Protein AF-G9MWQ4-F1 (afdb_monomer)

Mean predicted aligned error: 11.04 Å

Sequence (259 aa):
RSIKRPRTSASPISIASTPPRRAPRKVKSERDKLFDAIEAGADYPLEPVPIKSADDLNDVQLKKCYEILHACGSATDPNASLSKTRQSIDGFLDAVFNDWSSRKAGALPRSELDFLVEAEVVAGRLCGKPQEHTKLTDCASGSLCAVNVSAVATYCNNPPMFKLEFSTIDELSRQPEAFCPISRKDIRWVEDDWVQELRQSLRTKVIAKIHKHNKHLAIWQARKLIVEWAKGSLSLGEDVSKMGFLERETADVAIVGLG

Foldseek 3Di:
DDDDDDDDDDDDDPPPPPDPPPDPVVVVVLVVQLVVCVVVVPQFSAAFAKFQAPVSDDPVLLVLLLQLQQLLCVQQPVPRDSVVSVVCSVVLRCVLNVVDILPDDDDLDQDDQWDKDKFKDQFWWFAAPPDQDPARVVLVVDPRTPKTKMWMWMATVVVGDIDIWIWTQDPPVSDTDTDDVVVDPRIHGDPDPVLVVRLVRQLVVVSVSLSVSSSSLSSSLSSVVNNSVSNRGPDSDDRSVPSPRHHSVVSVVSSVVSD

Radius of gyration: 34.62 Å; Cα contacts (8 Å, |Δi|>4): 329; chains: 1; bounding box: 68×80×120 Å

pLDDT: mean 84.86, std 15.36, range [35.62, 98.06]

Organism: Hypocrea virens (strain Gv29-8 / FGSC 10586) (NCBI:txid413071)

Structure (mmCIF, N/CA/C/O backbone):
data_AF-G9MWQ4-F1
#
_entry.id   AF-G9MWQ4-F1
#
loop_
_atom_site.group_PDB
_atom_site.id
_atom_site.type_symbol
_atom_site.label_atom_id
_atom_site.label_alt_id
_atom_site.label_comp_id
_atom_site.label_asym_id
_atom_site.label_entity_id
_atom_site.label_seq_id
_atom_site.pdbx_PDB_ins_code
_atom_site.Cartn_x
_atom_site.Cartn_y
_atom_site.Cartn_z
_atom_site.occupancy
_atom_site.B_iso_or_equiv
_atom_site.auth_seq_id
_atom_site.auth_comp_id
_atom_site.auth_asym_id
_atom_site.auth_atom_id
_atom_site.pdbx_PDB_model_num
ATOM 1 N N . ARG A 1 1 ? 30.383 -63.705 -80.873 1.00 40.81 1 ARG A N 1
ATOM 2 C CA . ARG A 1 1 ? 31.555 -63.002 -80.290 1.00 40.81 1 ARG A CA 1
ATOM 3 C C . ARG A 1 1 ? 31.054 -61.729 -79.619 1.00 40.81 1 ARG A C 1
ATOM 5 O O . ARG A 1 1 ? 30.260 -61.021 -80.216 1.00 40.81 1 ARG A O 1
ATOM 12 N N . SER A 1 2 ? 31.429 -61.547 -78.356 1.00 35.62 2 SER A N 1
ATOM 13 C CA . SER A 1 2 ? 30.927 -60.540 -77.413 1.00 35.62 2 SER A CA 1
ATOM 14 C C . SER A 1 2 ? 31.434 -59.130 -77.738 1.00 35.62 2 SER A C 1
ATOM 16 O O . SER A 1 2 ? 32.627 -58.969 -77.988 1.00 35.62 2 SER A O 1
ATOM 18 N N . ILE A 1 3 ? 30.555 -58.123 -77.685 1.00 43.53 3 ILE A N 1
ATOM 19 C CA . ILE A 1 3 ? 30.936 -56.705 -77.611 1.00 43.53 3 ILE A CA 1
ATOM 20 C C . ILE A 1 3 ? 30.255 -56.120 -76.370 1.00 43.53 3 ILE A C 1
ATOM 22 O O . ILE A 1 3 ? 29.030 -56.089 -76.255 1.00 43.53 3 ILE A O 1
ATOM 26 N N . LYS A 1 4 ? 31.091 -55.743 -75.399 1.00 42.88 4 LYS A N 1
ATOM 27 C CA . LYS A 1 4 ? 30.733 -55.281 -74.054 1.00 42.88 4 LYS A CA 1
ATOM 28 C C . LYS A 1 4 ? 30.154 -53.859 -74.110 1.00 42.88 4 LYS A C 1
ATOM 30 O O . LYS A 1 4 ? 30.781 -52.964 -74.666 1.00 42.88 4 LYS A O 1
ATOM 35 N N . ARG A 1 5 ? 28.981 -53.653 -73.501 1.00 46.62 5 ARG A N 1
ATOM 36 C CA . ARG A 1 5 ? 28.357 -52.335 -73.268 1.00 46.62 5 ARG A CA 1
ATOM 37 C C . ARG A 1 5 ? 29.044 -51.606 -72.099 1.00 46.62 5 ARG A C 1
ATOM 39 O O . ARG A 1 5 ? 29.252 -52.252 -71.068 1.00 46.62 5 ARG A O 1
ATOM 46 N N . PRO A 1 6 ? 29.321 -50.292 -72.179 1.00 43.38 6 PRO A N 1
ATOM 47 C CA . PRO A 1 6 ? 29.684 -49.496 -71.013 1.00 43.38 6 PRO A CA 1
ATOM 48 C C . PRO A 1 6 ? 28.431 -49.052 -70.240 1.00 43.38 6 PRO A C 1
ATOM 50 O O . PRO A 1 6 ? 27.390 -48.759 -70.826 1.00 43.38 6 PRO A O 1
ATOM 53 N N . ARG A 1 7 ? 28.538 -49.036 -68.906 1.00 43.75 7 ARG A N 1
ATOM 54 C CA . ARG A 1 7 ? 27.527 -48.540 -67.957 1.00 43.75 7 ARG A CA 1
ATOM 55 C C . ARG A 1 7 ? 27.631 -47.018 -67.786 1.00 43.75 7 ARG A C 1
ATOM 57 O O . ARG A 1 7 ? 28.639 -46.426 -68.139 1.00 43.75 7 ARG A O 1
ATOM 64 N N . THR A 1 8 ? 26.607 -46.505 -67.097 1.00 40.56 8 THR A N 1
ATOM 65 C CA . THR A 1 8 ? 26.508 -45.285 -66.274 1.00 40.56 8 THR A CA 1
ATOM 66 C C . THR A 1 8 ? 26.039 -43.998 -66.947 1.00 40.56 8 THR A C 1
ATOM 68 O O . THR A 1 8 ? 26.819 -43.278 -67.552 1.00 40.56 8 THR A O 1
ATOM 71 N N . SER A 1 9 ? 24.794 -43.620 -66.651 1.00 43.28 9 SER A N 1
ATOM 72 C CA . SER A 1 9 ? 24.475 -42.246 -66.257 1.00 43.28 9 SER A CA 1
ATOM 73 C C . SER A 1 9 ? 23.382 -42.284 -65.188 1.00 43.28 9 SER A C 1
ATOM 75 O O . SER A 1 9 ? 22.224 -42.588 -65.467 1.00 43.28 9 SER A O 1
ATOM 77 N N . ALA A 1 10 ? 23.797 -42.051 -63.946 1.00 42.09 10 ALA A N 1
ATOM 78 C CA . ALA A 1 10 ? 22.915 -41.767 -62.831 1.00 42.09 10 ALA A CA 1
ATOM 79 C C . ALA A 1 10 ? 22.233 -40.415 -63.081 1.00 42.09 10 ALA A C 1
ATOM 81 O O . ALA A 1 10 ? 22.906 -39.435 -63.400 1.00 42.09 10 ALA A O 1
ATOM 82 N N . SER A 1 11 ? 20.911 -40.365 -62.944 1.00 43.12 11 SER A N 1
ATOM 83 C CA . SER A 1 11 ? 20.172 -39.106 -62.890 1.00 43.12 11 SER A CA 1
ATOM 84 C C . SER A 1 11 ? 20.626 -38.319 -61.654 1.00 43.12 11 SER A C 1
ATOM 86 O O . SER A 1 11 ? 20.631 -38.889 -60.559 1.00 43.12 11 SER A O 1
ATOM 88 N N . PRO A 1 12 ? 21.019 -37.042 -61.776 1.00 50.44 12 PRO A N 1
ATOM 89 C CA . PRO A 1 12 ? 21.394 -36.256 -60.615 1.00 50.44 12 PRO A CA 1
ATOM 90 C C . PRO A 1 12 ? 20.140 -35.875 -59.823 1.00 50.44 12 PRO A C 1
ATOM 92 O O . PRO A 1 12 ? 19.187 -35.314 -60.361 1.00 50.44 12 PRO A O 1
ATOM 95 N N . ILE A 1 13 ? 20.163 -36.169 -58.524 1.00 40.16 13 ILE A N 1
ATOM 96 C CA . ILE A 1 13 ? 19.268 -35.568 -57.534 1.00 40.16 13 ILE A CA 1
ATOM 97 C C . ILE A 1 13 ? 19.560 -34.066 -57.550 1.00 40.16 13 ILE A C 1
ATOM 99 O O . ILE A 1 13 ? 20.666 -33.643 -57.211 1.00 40.16 13 ILE A O 1
ATOM 103 N N . SER A 1 14 ? 18.587 -33.258 -57.966 1.00 39.22 14 SER A N 1
ATOM 104 C CA . SER A 1 14 ? 18.650 -31.804 -57.844 1.00 39.22 14 SER A CA 1
ATOM 105 C C . SER A 1 14 ? 18.600 -31.424 -56.363 1.00 39.22 14 SER A C 1
ATOM 107 O O . SER A 1 14 ? 17.536 -31.181 -55.801 1.00 39.22 14 SER A O 1
ATOM 109 N N . ILE A 1 15 ? 19.764 -31.389 -55.715 1.00 39.91 15 ILE A N 1
ATOM 110 C CA . IL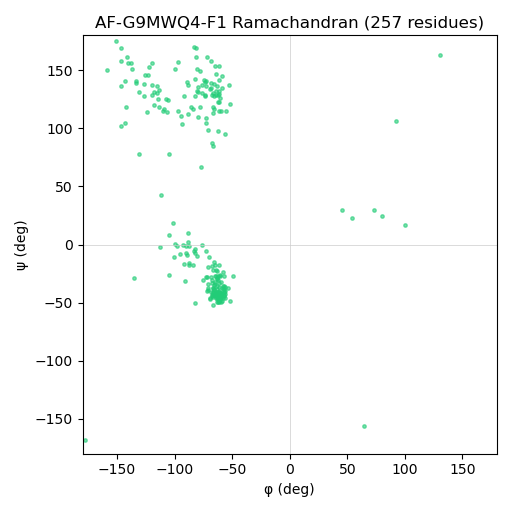E A 1 15 ? 19.938 -30.702 -54.438 1.00 39.91 15 ILE A CA 1
ATOM 111 C C . ILE A 1 15 ? 19.867 -29.212 -54.769 1.00 39.91 15 ILE A C 1
ATOM 113 O O . ILE A 1 15 ? 20.827 -28.621 -55.263 1.00 39.91 15 ILE A O 1
ATOM 117 N N . ALA A 1 16 ? 18.696 -28.614 -54.558 1.00 36.66 16 ALA A N 1
ATOM 118 C CA . ALA A 1 16 ? 18.570 -27.170 -54.502 1.00 36.66 16 ALA A CA 1
ATOM 119 C C . ALA A 1 16 ? 19.418 -26.683 -53.320 1.00 36.66 16 ALA A C 1
ATOM 121 O O . ALA A 1 16 ? 19.014 -26.758 -52.162 1.00 36.66 16 ALA A O 1
ATOM 122 N N . SER A 1 17 ? 20.631 -26.230 -53.624 1.00 42.97 17 SER A N 1
ATOM 123 C CA . SER A 1 17 ? 21.493 -25.500 -52.706 1.00 42.97 17 SER A CA 1
ATOM 124 C C . SER A 1 17 ? 20.848 -24.153 -52.400 1.00 42.97 17 SER A C 1
ATOM 126 O O . SER A 1 17 ? 21.148 -23.150 -53.045 1.00 42.97 17 SER A O 1
ATOM 128 N N . THR A 1 18 ? 19.940 -24.106 -51.428 1.00 50.88 18 THR A N 1
ATOM 129 C CA . THR A 1 18 ? 19.562 -22.844 -50.793 1.00 50.88 18 THR A CA 1
ATOM 130 C C . THR A 1 18 ? 20.799 -22.343 -50.042 1.00 50.88 18 THR A C 1
ATOM 132 O O . THR A 1 18 ? 21.261 -23.024 -49.122 1.00 50.88 18 THR A O 1
ATOM 135 N N . PRO A 1 19 ? 21.392 -21.190 -50.401 1.00 49.94 19 PRO A N 1
ATOM 136 C CA . PRO A 1 19 ? 22.503 -20.648 -49.633 1.00 49.94 19 PRO A CA 1
ATOM 137 C C . PRO A 1 19 ? 22.002 -20.297 -48.226 1.00 49.94 19 PRO A C 1
ATOM 139 O O . PR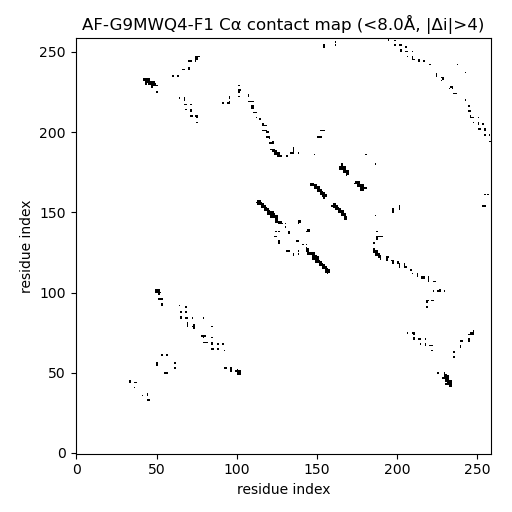O A 1 19 ? 20.857 -19.849 -48.091 1.00 49.94 19 PRO A O 1
ATOM 142 N N . PRO A 1 20 ? 22.827 -20.423 -47.172 1.00 52.22 20 PRO A N 1
ATOM 143 C CA . PRO A 1 20 ? 22.433 -19.937 -45.864 1.00 52.22 20 PRO A CA 1
ATOM 144 C C . PRO A 1 20 ? 22.223 -18.426 -45.976 1.00 52.22 20 PRO A C 1
ATOM 146 O O . PRO A 1 20 ? 23.107 -17.679 -46.407 1.00 52.22 20 PRO A O 1
ATOM 149 N N . ARG A 1 21 ? 21.016 -17.987 -45.618 1.00 50.75 21 ARG A N 1
ATOM 150 C CA . ARG A 1 21 ? 20.604 -16.586 -45.536 1.00 50.75 21 ARG A CA 1
ATOM 151 C C . ARG A 1 21 ? 21.577 -15.877 -44.588 1.00 50.75 21 ARG A C 1
ATOM 153 O O . ARG A 1 21 ? 21.429 -15.966 -43.373 1.00 50.75 21 ARG A O 1
ATOM 160 N N . ARG A 1 22 ? 22.625 -15.239 -45.128 1.00 56.62 22 ARG A N 1
ATOM 161 C CA . ARG A 1 22 ? 23.568 -14.429 -44.340 1.00 56.62 22 ARG A CA 1
ATOM 162 C C . ARG A 1 22 ? 22.740 -13.446 -43.517 1.00 56.62 22 ARG A C 1
ATOM 164 O O . ARG A 1 22 ? 21.986 -12.663 -44.095 1.00 56.62 22 ARG A O 1
ATOM 171 N N . ALA A 1 23 ? 22.871 -13.492 -42.192 1.00 56.66 23 ALA A N 1
ATOM 172 C CA . ALA A 1 23 ? 22.275 -12.479 -41.331 1.00 56.66 23 ALA A CA 1
ATOM 173 C C . ALA A 1 23 ? 22.719 -11.085 -41.830 1.00 56.66 23 ALA A C 1
ATOM 175 O O . ALA A 1 23 ? 23.885 -10.923 -42.215 1.00 56.66 23 ALA A O 1
ATOM 176 N N . PRO A 1 24 ? 21.819 -10.088 -41.895 1.00 55.75 24 PRO A N 1
ATOM 177 C CA . PRO A 1 24 ? 22.153 -8.799 -42.481 1.00 55.75 24 PRO A CA 1
ATOM 178 C C . PRO A 1 24 ? 23.305 -8.155 -41.699 1.00 55.75 24 PRO A C 1
ATOM 180 O O . PRO A 1 24 ? 23.214 -7.994 -40.487 1.00 55.75 24 PRO A O 1
ATOM 183 N N . ARG A 1 25 ? 24.392 -7.768 -42.389 1.00 59.44 25 ARG A N 1
ATOM 184 C CA . ARG A 1 25 ? 25.615 -7.164 -41.802 1.00 59.44 25 ARG A CA 1
ATOM 185 C C . ARG A 1 25 ? 25.336 -5.993 -40.844 1.00 59.44 25 ARG A C 1
ATOM 187 O O . ARG A 1 25 ? 26.111 -5.786 -39.917 1.00 59.44 25 ARG A O 1
ATOM 194 N N . LYS A 1 26 ? 24.212 -5.291 -41.030 1.00 62.41 26 LYS A N 1
ATOM 195 C CA . LYS A 1 26 ? 23.717 -4.238 -40.129 1.00 62.41 26 LYS A CA 1
ATOM 196 C C . LYS A 1 26 ? 23.527 -4.735 -38.689 1.00 62.41 26 LYS A C 1
ATOM 198 O O . LYS A 1 26 ? 23.939 -4.059 -37.765 1.00 62.41 26 LYS A O 1
ATOM 203 N N . VAL A 1 27 ? 23.028 -5.957 -38.497 1.00 69.75 27 VAL A N 1
ATOM 204 C CA . VAL A 1 27 ? 22.783 -6.539 -37.163 1.00 69.75 27 VAL A CA 1
ATOM 205 C C . VAL A 1 27 ? 24.087 -6.805 -36.410 1.00 69.75 27 VAL A C 1
ATOM 207 O O . VAL A 1 27 ? 24.128 -6.677 -35.195 1.00 69.75 27 VAL A O 1
ATOM 210 N N . LYS A 1 28 ? 25.170 -7.161 -37.114 1.00 79.19 28 LYS A N 1
ATOM 211 C CA . LYS A 1 28 ? 26.480 -7.324 -36.471 1.00 79.19 28 LYS A CA 1
ATOM 212 C C . LYS A 1 28 ? 27.034 -5.969 -36.022 1.00 79.19 28 LYS A C 1
ATOM 214 O O . LYS A 1 28 ? 27.419 -5.844 -34.872 1.00 79.19 28 LYS A O 1
ATOM 219 N N . SER A 1 29 ? 26.983 -4.968 -36.901 1.00 83.00 29 SER A N 1
ATOM 220 C CA . SER A 1 29 ? 27.494 -3.626 -36.610 1.00 83.00 29 SER A CA 1
ATOM 221 C C . SER A 1 29 ? 26.784 -2.940 -35.441 1.00 83.00 29 SER A C 1
ATOM 223 O O . SER A 1 29 ? 27.443 -2.238 -34.690 1.00 83.00 29 SER A O 1
ATOM 225 N N . GLU A 1 30 ? 25.470 -3.124 -35.279 1.00 83.75 30 GLU A N 1
ATOM 226 C CA . GLU A 1 30 ? 24.734 -2.537 -34.147 1.00 83.75 30 GLU A CA 1
ATOM 227 C C . GLU A 1 30 ? 25.071 -3.220 -32.813 1.00 83.75 30 GLU A C 1
ATOM 229 O O . GLU A 1 30 ? 25.159 -2.559 -31.784 1.00 83.75 30 GLU A O 1
ATOM 234 N N . ARG A 1 31 ? 25.330 -4.536 -32.821 1.00 87.50 31 ARG A N 1
ATOM 235 C CA . ARG A 1 31 ? 25.787 -5.244 -31.613 1.00 87.50 31 ARG A CA 1
ATOM 236 C C . ARG A 1 31 ? 27.195 -4.833 -31.205 1.00 87.50 31 ARG A C 1
ATOM 238 O O . ARG A 1 31 ? 27.431 -4.664 -30.019 1.00 87.50 31 ARG A O 1
ATOM 245 N N . ASP A 1 32 ? 28.094 -4.670 -32.174 1.00 91.12 32 ASP A N 1
ATOM 246 C CA . ASP A 1 32 ? 29.469 -4.245 -31.901 1.00 91.12 32 ASP A CA 1
ATOM 247 C C . ASP A 1 32 ? 29.457 -2.844 -31.250 1.00 91.12 32 ASP A C 1
ATOM 249 O O . ASP A 1 32 ? 30.001 -2.683 -30.166 1.00 91.12 32 ASP A O 1
ATOM 253 N N . LYS A 1 33 ? 28.682 -1.885 -31.790 1.00 88.19 33 LYS A N 1
ATOM 254 C CA . LYS A 1 33 ? 28.482 -0.557 -31.167 1.00 88.19 33 LYS A CA 1
ATOM 255 C C . LYS A 1 33 ? 27.938 -0.622 -29.738 1.00 88.19 33 LYS A C 1
ATOM 257 O O . LYS A 1 33 ? 28.371 0.142 -28.882 1.00 88.19 33 LYS A O 1
ATOM 262 N N . LEU A 1 34 ? 26.960 -1.496 -29.490 1.00 90.12 34 LEU A N 1
ATOM 263 C CA . LEU A 1 34 ? 26.397 -1.690 -28.155 1.00 90.12 34 LEU A CA 1
ATOM 264 C C . LEU A 1 34 ? 27.466 -2.197 -27.180 1.00 90.12 34 LEU A C 1
ATOM 266 O O . LEU A 1 34 ? 27.568 -1.690 -26.067 1.00 90.12 34 LEU A O 1
ATOM 270 N N . PHE A 1 35 ? 28.257 -3.190 -27.586 1.00 93.94 35 PHE A N 1
ATOM 271 C CA . PHE A 1 35 ? 29.320 -3.731 -26.743 1.00 93.94 35 PHE A CA 1
ATOM 272 C C . PHE A 1 35 ? 30.432 -2.715 -26.502 1.00 93.94 35 PHE A C 1
ATOM 274 O O . PHE A 1 35 ? 30.844 -2.571 -25.355 1.00 93.94 35 PHE A O 1
ATOM 281 N N . ASP A 1 36 ? 30.822 -1.948 -27.520 1.00 94.06 36 ASP A N 1
ATOM 282 C CA . ASP A 1 36 ? 31.784 -0.853 -27.378 1.00 94.06 36 ASP A CA 1
ATOM 283 C C . ASP A 1 36 ? 31.274 0.204 -26.378 1.00 94.06 36 ASP A C 1
ATOM 285 O O . ASP A 1 36 ? 32.022 0.673 -25.522 1.00 94.06 36 ASP A O 1
ATOM 289 N N . ALA A 1 37 ? 29.983 0.556 -26.432 1.00 90.38 37 ALA A N 1
ATOM 290 C CA . ALA A 1 37 ? 29.371 1.498 -25.492 1.00 90.38 37 ALA A CA 1
ATOM 291 C C . ALA A 1 37 ? 29.336 0.956 -24.052 1.00 90.38 37 ALA A C 1
ATOM 293 O O . ALA A 1 37 ? 29.564 1.707 -23.103 1.00 90.38 37 ALA A O 1
ATOM 294 N N . ILE A 1 38 ? 29.077 -0.345 -23.882 1.00 91.25 38 ILE A N 1
ATOM 295 C CA . ILE A 1 38 ? 29.124 -1.012 -22.573 1.00 91.25 38 ILE A CA 1
ATOM 296 C C . ILE A 1 38 ? 30.559 -1.046 -22.037 1.00 91.25 38 ILE A C 1
ATOM 298 O O . ILE A 1 38 ? 30.772 -0.736 -20.867 1.00 91.25 38 ILE A O 1
ATOM 302 N N . GLU A 1 39 ? 31.540 -1.391 -22.873 1.00 93.12 39 GLU A N 1
ATOM 303 C CA . GLU A 1 39 ? 32.959 -1.423 -22.499 1.00 93.12 39 GLU A CA 1
ATOM 304 C C . GLU A 1 39 ? 33.469 -0.029 -22.110 1.00 93.12 39 GLU A C 1
ATOM 306 O O . GLU A 1 39 ? 34.222 0.114 -21.148 1.00 93.12 39 GLU A O 1
ATOM 311 N N . ALA A 1 40 ? 32.980 1.012 -22.787 1.00 92.19 40 ALA A N 1
ATOM 312 C CA . ALA A 1 40 ? 33.245 2.406 -22.443 1.00 92.19 40 ALA A CA 1
ATOM 313 C C . ALA A 1 40 ? 32.519 2.890 -21.169 1.00 92.19 40 ALA A C 1
ATOM 315 O O . ALA A 1 40 ? 32.746 4.021 -20.737 1.00 92.19 40 ALA A O 1
ATOM 316 N N . GLY A 1 41 ? 31.647 2.070 -20.570 1.00 89.19 41 GLY A N 1
ATOM 317 C CA . GLY A 1 41 ? 30.904 2.415 -19.357 1.00 89.19 41 GLY A CA 1
ATOM 318 C C . GLY A 1 41 ? 29.784 3.434 -19.576 1.00 89.19 41 GLY A C 1
ATOM 319 O O . GLY A 1 41 ? 29.488 4.208 -18.670 1.00 89.19 41 GLY A O 1
ATOM 320 N N . ALA A 1 42 ? 29.173 3.474 -20.764 1.00 89.38 42 ALA A N 1
ATOM 321 C CA . ALA A 1 42 ? 28.064 4.384 -21.036 1.00 89.38 42 ALA A CA 1
ATOM 322 C C . ALA A 1 42 ? 26.825 4.034 -20.189 1.00 89.38 42 ALA A C 1
ATOM 324 O O . ALA A 1 42 ? 26.326 2.910 -20.244 1.00 89.38 42 ALA A O 1
ATOM 325 N N . ASP A 1 43 ? 26.271 5.023 -19.478 1.00 87.19 43 ASP A N 1
ATOM 326 C CA . ASP A 1 43 ? 25.044 4.861 -18.674 1.00 87.19 43 ASP A CA 1
ATOM 327 C C . ASP A 1 43 ? 23.809 4.499 -19.529 1.00 87.19 43 ASP A C 1
ATOM 329 O O . ASP A 1 43 ? 22.886 3.814 -19.071 1.00 87.19 43 ASP A O 1
ATOM 333 N N . TYR A 1 44 ? 23.804 4.948 -20.790 1.00 92.75 44 TYR A N 1
ATOM 334 C CA . TYR A 1 44 ? 22.728 4.759 -21.768 1.00 92.75 44 TYR A CA 1
ATOM 335 C C . TYR A 1 44 ? 23.305 4.254 -23.097 1.00 92.75 44 TYR A C 1
ATOM 337 O O . TYR A 1 44 ? 23.504 5.036 -24.028 1.00 92.75 44 TYR A O 1
ATOM 345 N N . PRO A 1 45 ? 23.644 2.960 -23.193 1.00 89.81 45 PRO A N 1
ATOM 346 C CA . PRO A 1 45 ? 24.322 2.423 -24.367 1.00 89.81 45 PRO A CA 1
ATOM 347 C C . PRO A 1 45 ? 23.371 2.136 -25.545 1.00 89.81 45 PRO A C 1
ATOM 349 O O . PRO A 1 45 ? 23.839 1.837 -26.642 1.00 89.81 45 PRO A O 1
ATOM 352 N N . LEU A 1 46 ? 22.049 2.200 -25.342 1.00 89.75 46 LEU A N 1
ATOM 353 C CA . LEU A 1 46 ? 21.048 2.043 -26.402 1.00 89.75 46 LEU A CA 1
ATOM 354 C C . LEU A 1 46 ? 20.563 3.395 -26.932 1.00 89.75 46 LEU A C 1
ATOM 356 O O . LEU A 1 46 ? 20.576 4.402 -26.227 1.00 89.75 46 LEU A O 1
ATOM 360 N N . GLU A 1 47 ? 20.051 3.402 -28.163 1.00 88.44 47 GLU A N 1
ATOM 361 C CA . GLU A 1 47 ? 19.357 4.575 -28.693 1.00 88.44 47 GLU A CA 1
ATOM 362 C C . GLU A 1 47 ? 18.085 4.875 -27.873 1.00 88.44 47 GLU A C 1
ATOM 364 O O . GLU A 1 47 ? 17.323 3.953 -27.563 1.00 88.44 47 GLU A O 1
ATOM 369 N N . PRO A 1 48 ? 17.811 6.150 -27.536 1.00 90.25 48 PRO A N 1
ATOM 370 C CA . PRO A 1 48 ? 16.588 6.528 -26.841 1.00 90.25 48 PRO A CA 1
ATOM 371 C C . PRO A 1 48 ? 15.336 6.215 -27.669 1.00 90.25 48 PRO A C 1
ATOM 373 O O . PRO A 1 48 ? 15.151 6.739 -28.771 1.00 90.25 48 PRO A O 1
ATOM 376 N N . VAL A 1 49 ? 14.426 5.420 -27.106 1.00 90.56 49 VAL A N 1
ATOM 377 C CA . VAL A 1 49 ? 13.150 5.050 -27.730 1.00 90.56 49 VAL A CA 1
ATOM 378 C C . VAL A 1 49 ? 12.006 5.379 -26.771 1.00 90.56 49 VAL A C 1
ATOM 380 O O . VAL A 1 49 ? 12.033 4.978 -25.610 1.00 90.56 49 VAL A O 1
ATOM 383 N N . PRO A 1 50 ? 10.970 6.117 -27.207 1.00 91.69 50 PRO A N 1
ATOM 384 C CA . PRO A 1 50 ? 9.829 6.394 -26.347 1.00 91.69 50 PRO A CA 1
ATOM 385 C C . PRO A 1 50 ? 9.010 5.135 -26.060 1.00 91.69 50 PRO A C 1
ATOM 387 O O . PRO A 1 50 ? 8.647 4.418 -26.984 1.00 91.69 50 PRO A O 1
ATOM 390 N N . ILE A 1 51 ? 8.639 4.954 -24.794 1.00 94.06 51 ILE A N 1
ATOM 391 C CA . ILE A 1 51 ? 7.774 3.875 -24.316 1.00 94.06 51 ILE A CA 1
ATOM 392 C C . ILE A 1 51 ? 6.418 4.508 -24.004 1.00 94.06 51 ILE A C 1
ATOM 394 O O . ILE A 1 51 ? 6.308 5.380 -23.129 1.00 94.06 51 ILE A O 1
ATOM 398 N N . LYS A 1 52 ? 5.398 4.129 -24.773 1.00 92.94 52 LYS A N 1
ATOM 399 C CA . LYS A 1 52 ? 4.044 4.692 -24.691 1.00 92.94 52 LYS A CA 1
ATOM 400 C C . LYS A 1 52 ? 3.070 3.746 -24.001 1.00 92.94 52 LYS A C 1
ATOM 402 O O . LYS A 1 52 ? 2.084 4.222 -23.450 1.00 92.94 52 LYS A O 1
ATOM 407 N N . SER A 1 53 ? 3.340 2.448 -24.050 1.00 94.56 53 SER A N 1
ATOM 408 C CA . SER A 1 53 ? 2.458 1.397 -23.551 1.00 94.56 53 SER A CA 1
ATOM 409 C C . SER A 1 53 ? 3.248 0.177 -23.080 1.00 94.56 53 SER A C 1
ATOM 411 O O . SER A 1 53 ? 4.468 0.108 -23.244 1.00 94.56 53 SER A O 1
ATOM 413 N N . ALA A 1 54 ? 2.541 -0.800 -22.513 1.00 94.88 54 ALA A N 1
ATOM 414 C CA . ALA A 1 54 ? 3.122 -2.077 -22.117 1.00 94.88 54 ALA A CA 1
ATOM 415 C C . ALA A 1 54 ? 3.698 -2.871 -23.303 1.00 94.88 54 ALA A C 1
ATOM 417 O O . ALA A 1 54 ? 4.695 -3.563 -23.125 1.00 94.88 54 ALA A O 1
ATOM 418 N N . ASP A 1 55 ? 3.130 -2.716 -24.504 1.00 95.19 55 ASP A N 1
ATOM 419 C CA . ASP A 1 55 ? 3.578 -3.408 -25.722 1.00 95.19 55 ASP A CA 1
ATOM 420 C C . ASP A 1 55 ? 4.966 -2.948 -26.197 1.00 95.19 55 ASP A C 1
ATOM 422 O O . ASP A 1 55 ? 5.631 -3.642 -26.965 1.00 95.19 55 ASP A O 1
ATOM 426 N N . ASP A 1 56 ? 5.423 -1.782 -25.730 1.00 95.25 56 ASP A N 1
ATOM 427 C CA . ASP A 1 56 ? 6.754 -1.251 -26.033 1.00 95.25 56 ASP A CA 1
ATOM 428 C C . ASP A 1 56 ? 7.844 -1.836 -25.108 1.00 95.25 56 ASP A C 1
ATOM 430 O O . ASP A 1 56 ? 9.030 -1.547 -25.290 1.00 95.25 56 ASP A O 1
ATOM 434 N N . LEU A 1 57 ? 7.465 -2.628 -24.096 1.00 95.44 57 LEU A N 1
ATOM 435 C CA . LEU A 1 57 ? 8.391 -3.242 -23.144 1.00 95.44 57 LEU A CA 1
ATOM 436 C C . LEU A 1 57 ? 8.891 -4.599 -23.649 1.00 95.44 57 LEU A C 1
ATOM 438 O O . LEU A 1 57 ? 8.123 -5.437 -24.116 1.00 95.44 57 LEU A O 1
ATOM 442 N N . ASN A 1 58 ? 10.189 -4.853 -23.488 1.00 94.94 58 ASN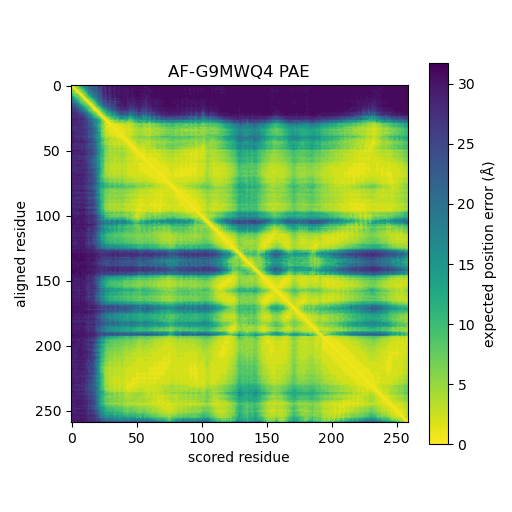 A N 1
ATOM 443 C CA . ASN A 1 58 ? 10.764 -6.172 -23.759 1.00 94.94 58 ASN A CA 1
ATOM 444 C C . ASN A 1 58 ? 10.568 -7.149 -22.584 1.00 94.94 58 ASN A C 1
ATOM 446 O O . ASN A 1 58 ? 10.241 -6.751 -21.465 1.00 94.94 58 ASN A O 1
ATOM 450 N N . ASP A 1 59 ? 10.848 -8.434 -22.816 1.00 96.50 59 ASP A N 1
ATOM 451 C CA . ASP A 1 59 ? 10.663 -9.509 -21.829 1.00 96.50 59 ASP A CA 1
ATOM 452 C C . ASP A 1 59 ? 11.357 -9.245 -20.485 1.00 96.50 59 ASP A C 1
ATOM 454 O O . ASP A 1 59 ? 10.823 -9.575 -19.425 1.00 96.50 59 ASP A O 1
ATOM 458 N N . VAL A 1 60 ? 12.544 -8.635 -20.502 1.00 96.12 60 VAL A N 1
ATOM 459 C CA . VAL A 1 60 ? 13.310 -8.348 -19.281 1.00 96.12 60 VAL A CA 1
ATOM 460 C C . VAL A 1 60 ? 12.652 -7.215 -18.489 1.00 96.12 60 VAL A C 1
ATOM 462 O O . VAL A 1 60 ? 12.548 -7.287 -17.263 1.00 96.12 60 VAL A O 1
ATOM 465 N N . GLN A 1 61 ? 12.159 -6.191 -19.183 1.00 96.56 61 GLN A N 1
ATOM 466 C CA . GLN A 1 61 ? 11.435 -5.068 -18.586 1.00 96.56 61 GLN A CA 1
ATOM 467 C C . GLN A 1 61 ? 10.081 -5.515 -18.023 1.00 96.56 61 GLN A C 1
ATOM 469 O O . GLN A 1 61 ? 9.756 -5.193 -16.879 1.00 96.56 61 GLN A O 1
ATOM 474 N N . LEU A 1 62 ? 9.334 -6.334 -18.772 1.00 97.31 62 LEU A N 1
ATOM 475 C CA . LEU A 1 62 ? 8.081 -6.944 -18.315 1.00 97.31 62 LEU A CA 1
ATOM 476 C C . LEU A 1 62 ? 8.305 -7.833 -17.092 1.00 97.31 62 LEU A C 1
ATOM 478 O O . LEU A 1 62 ? 7.567 -7.732 -16.108 1.00 97.31 62 LEU A O 1
ATOM 482 N N . LYS A 1 63 ? 9.363 -8.653 -17.105 1.00 97.31 63 LYS A N 1
ATOM 483 C CA . LYS A 1 63 ? 9.761 -9.450 -15.942 1.00 97.31 63 LYS A CA 1
ATOM 484 C C . LYS A 1 63 ? 10.026 -8.557 -14.731 1.00 97.31 63 LYS A C 1
ATOM 486 O O . LYS A 1 63 ? 9.557 -8.872 -13.640 1.00 97.31 63 LYS A O 1
ATOM 491 N N . LYS A 1 64 ? 10.716 -7.428 -14.905 1.00 97.75 64 LYS A N 1
ATOM 492 C CA . LYS A 1 64 ? 10.966 -6.501 -13.797 1.00 97.75 64 LYS A CA 1
ATOM 493 C C . LYS A 1 64 ? 9.673 -5.879 -13.263 1.00 97.75 64 LYS A C 1
ATOM 495 O O . LYS A 1 64 ? 9.488 -5.833 -12.050 1.00 97.75 64 LYS A O 1
ATOM 500 N N . CYS A 1 65 ? 8.751 -5.456 -14.129 1.00 97.75 65 CYS A N 1
ATOM 501 C CA . CYS A 1 65 ? 7.423 -4.983 -13.715 1.00 97.75 65 CYS A CA 1
ATOM 502 C C . CYS A 1 65 ? 6.659 -6.048 -12.914 1.00 97.75 65 CYS A C 1
ATOM 504 O O . CYS A 1 65 ? 6.043 -5.739 -11.893 1.00 97.75 65 CYS A O 1
ATOM 506 N N . TYR A 1 66 ? 6.754 -7.307 -13.336 1.00 97.88 66 TYR A N 1
ATOM 507 C CA . TYR A 1 66 ? 6.172 -8.436 -12.626 1.00 97.88 66 TYR A CA 1
ATOM 508 C C . TYR A 1 66 ? 6.808 -8.656 -11.242 1.00 97.88 66 TYR A C 1
ATOM 510 O O . TYR A 1 66 ? 6.088 -8.842 -10.261 1.00 97.88 66 TYR A O 1
ATOM 518 N N . GLU A 1 67 ? 8.138 -8.587 -11.130 1.00 97.94 67 GLU A N 1
ATOM 519 C CA . GLU A 1 67 ? 8.860 -8.685 -9.851 1.00 97.94 67 GLU A CA 1
ATOM 520 C C . GLU A 1 67 ? 8.454 -7.559 -8.882 1.00 97.94 67 GLU A C 1
ATOM 522 O O . GLU A 1 67 ? 8.222 -7.819 -7.701 1.00 97.94 67 GLU A O 1
ATOM 527 N N . ILE A 1 68 ? 8.301 -6.327 -9.382 1.00 98.06 68 ILE A N 1
ATOM 528 C CA . ILE A 1 68 ? 7.838 -5.166 -8.601 1.00 98.06 68 ILE A CA 1
ATOM 529 C C . ILE A 1 68 ? 6.429 -5.409 -8.052 1.00 98.06 68 ILE A C 1
ATOM 531 O O . ILE A 1 68 ? 6.187 -5.219 -6.857 1.00 98.06 68 ILE A O 1
ATOM 535 N N . LEU A 1 69 ? 5.499 -5.843 -8.909 1.00 97.56 69 LEU A N 1
ATOM 536 C CA . LEU A 1 69 ? 4.127 -6.140 -8.498 1.00 97.56 69 LEU A CA 1
ATOM 537 C C . LEU A 1 69 ? 4.086 -7.276 -7.471 1.00 97.56 69 LEU A C 1
ATOM 539 O O . LEU A 1 69 ? 3.338 -7.202 -6.494 1.00 97.56 69 LEU A O 1
ATOM 543 N N . HIS A 1 70 ? 4.898 -8.315 -7.676 1.00 97.75 70 HIS A N 1
ATOM 544 C CA . HIS A 1 70 ? 4.989 -9.425 -6.740 1.00 97.75 70 HIS A CA 1
ATOM 545 C C . HIS A 1 70 ? 5.492 -8.962 -5.371 1.00 97.75 70 HIS A C 1
ATOM 547 O O . HIS A 1 70 ? 4.839 -9.241 -4.372 1.00 97.75 70 HIS A O 1
ATOM 553 N N . ALA A 1 71 ? 6.585 -8.196 -5.321 1.00 96.88 71 ALA A N 1
ATOM 554 C CA . ALA A 1 71 ? 7.132 -7.666 -4.073 1.00 96.88 71 ALA A CA 1
ATOM 555 C C . ALA A 1 71 ? 6.127 -6.766 -3.332 1.00 96.88 71 ALA A C 1
ATOM 557 O O . ALA A 1 71 ? 5.931 -6.922 -2.128 1.00 96.88 71 ALA A O 1
ATOM 558 N N . CYS A 1 72 ? 5.415 -5.896 -4.056 1.00 95.69 72 CYS A N 1
ATOM 559 C CA . CYS A 1 72 ? 4.328 -5.087 -3.501 1.00 95.69 72 CYS A CA 1
ATOM 560 C C . CYS A 1 72 ? 3.231 -5.947 -2.849 1.00 95.69 72 CYS A C 1
ATOM 562 O O . CYS A 1 72 ? 2.724 -5.602 -1.777 1.00 95.69 72 CYS A O 1
ATOM 564 N N . GLY A 1 73 ? 2.826 -7.036 -3.510 1.00 94.38 73 GLY A N 1
ATOM 565 C CA . GLY A 1 73 ? 1.827 -7.969 -2.992 1.00 94.38 73 GLY A CA 1
ATOM 566 C C . GLY A 1 73 ? 2.330 -8.711 -1.757 1.00 94.38 73 GLY A C 1
ATOM 567 O O . GLY A 1 73 ? 1.678 -8.671 -0.715 1.00 94.38 73 GLY A O 1
ATOM 568 N N . SER A 1 74 ? 3.512 -9.318 -1.856 1.00 95.75 74 SER A N 1
ATOM 569 C CA . SER A 1 74 ? 4.132 -10.122 -0.797 1.00 95.75 74 SER A CA 1
ATOM 570 C C . SER A 1 74 ? 4.442 -9.331 0.469 1.00 95.75 74 SER A C 1
ATOM 572 O O . SER A 1 74 ? 4.385 -9.895 1.554 1.00 95.75 74 SER A O 1
ATOM 574 N N . ALA A 1 75 ? 4.675 -8.020 0.363 1.00 95.06 75 ALA A N 1
ATOM 575 C CA . ALA A 1 75 ? 4.883 -7.163 1.528 1.00 95.06 75 ALA A CA 1
ATOM 576 C C . ALA A 1 75 ? 3.658 -7.088 2.465 1.00 95.06 75 ALA A C 1
ATOM 578 O O . ALA A 1 75 ? 3.800 -6.739 3.630 1.00 95.06 75 ALA A O 1
ATOM 579 N N . THR A 1 76 ? 2.439 -7.368 1.982 1.00 93.19 76 THR A N 1
ATOM 580 C CA . THR A 1 76 ? 1.201 -7.133 2.763 1.00 93.19 76 THR A CA 1
ATOM 581 C C . THR A 1 76 ? 0.176 -8.271 2.718 1.00 93.19 76 THR A C 1
ATOM 583 O O . THR A 1 76 ? -0.560 -8.453 3.696 1.00 93.19 76 THR A O 1
ATOM 586 N N . ASP A 1 77 ? 0.119 -9.053 1.633 1.00 92.25 77 ASP A N 1
ATOM 587 C CA . ASP A 1 77 ? -0.713 -10.258 1.515 1.00 92.25 77 ASP A CA 1
ATOM 588 C C . ASP A 1 77 ? 0.117 -11.504 1.887 1.00 92.25 77 ASP A C 1
ATOM 590 O O . ASP A 1 77 ? 0.980 -11.906 1.107 1.00 92.25 77 ASP A O 1
ATOM 594 N N . PRO A 1 78 ? -0.159 -12.173 3.026 1.00 89.94 78 PRO A N 1
ATOM 595 C CA . PRO A 1 78 ? 0.549 -13.398 3.412 1.00 89.94 78 PRO A CA 1
ATOM 596 C C . PRO A 1 78 ? 0.292 -14.558 2.440 1.00 89.94 78 PRO A C 1
ATOM 598 O O . PRO A 1 78 ? 1.035 -15.532 2.417 1.00 89.94 78 PRO A O 1
ATOM 601 N N . ASN A 1 79 ? -0.759 -14.454 1.625 1.00 92.62 79 ASN A N 1
ATOM 602 C CA . ASN A 1 79 ? -1.108 -15.424 0.598 1.00 92.62 79 ASN A CA 1
ATOM 603 C C . ASN A 1 79 ? -0.677 -14.953 -0.798 1.00 92.62 79 ASN A C 1
ATOM 605 O O . ASN A 1 79 ? -1.240 -15.425 -1.797 1.00 92.62 79 ASN A O 1
ATOM 609 N N . ALA A 1 80 ? 0.239 -13.985 -0.896 1.00 92.31 80 ALA A N 1
ATOM 610 C CA . ALA A 1 80 ? 0.788 -13.559 -2.171 1.00 92.31 80 ALA A CA 1
ATOM 611 C C . ALA A 1 80 ? 1.452 -14.750 -2.870 1.00 92.31 80 ALA A C 1
ATOM 613 O O . ALA A 1 80 ? 2.173 -15.546 -2.276 1.00 92.31 80 ALA A O 1
ATOM 614 N N . SER A 1 81 ? 1.182 -14.892 -4.161 1.00 95.81 81 SER A N 1
ATOM 615 C CA . SER A 1 81 ? 1.760 -15.956 -4.972 1.00 95.81 81 SER A CA 1
ATOM 616 C C . SER A 1 81 ? 1.983 -15.459 -6.385 1.00 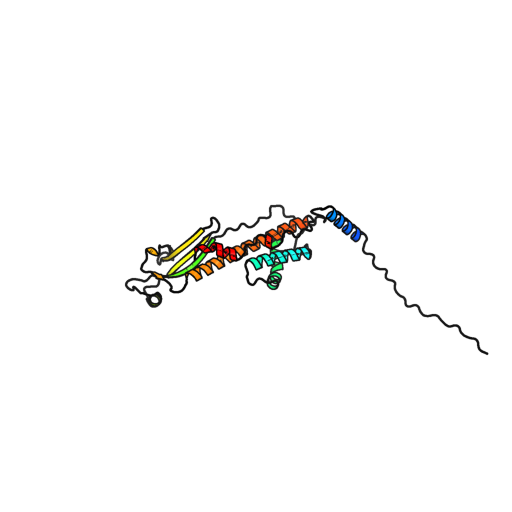95.81 81 SER A C 1
ATOM 618 O O . SER A 1 81 ? 1.305 -14.541 -6.850 1.00 95.81 81 SER A O 1
ATOM 620 N N . LEU A 1 82 ? 2.892 -16.119 -7.098 1.00 95.75 82 LEU A N 1
ATOM 621 C CA . LEU A 1 82 ? 3.147 -15.837 -8.507 1.00 95.75 82 LEU A CA 1
ATOM 622 C C . LEU A 1 82 ? 1.868 -15.983 -9.354 1.00 95.75 82 LEU A C 1
ATOM 624 O O . LEU A 1 82 ? 1.618 -15.182 -10.244 1.00 95.75 82 LEU A O 1
ATOM 628 N N . SER A 1 83 ? 0.994 -16.942 -9.033 1.00 96.31 83 SER A N 1
ATOM 629 C CA . SER A 1 83 ? -0.289 -17.104 -9.735 1.00 96.31 83 SER A CA 1
ATOM 630 C C . SER A 1 83 ? -1.198 -15.876 -9.585 1.00 96.31 83 SER A C 1
ATOM 632 O O . SER A 1 83 ? -1.706 -15.356 -10.578 1.00 96.31 83 SER A O 1
ATOM 634 N N . LYS A 1 84 ? -1.340 -15.344 -8.362 1.00 94.31 84 LYS A N 1
ATOM 635 C CA . LYS A 1 84 ? -2.102 -14.108 -8.112 1.00 94.31 84 LYS A CA 1
ATOM 636 C C . LYS A 1 84 ? -1.468 -12.894 -8.793 1.00 94.31 84 LYS A C 1
ATOM 638 O O . LYS A 1 84 ? -2.176 -12.068 -9.366 1.00 94.31 84 LYS A O 1
ATOM 643 N N . THR A 1 85 ? -0.138 -12.790 -8.765 1.00 96.00 85 THR A N 1
ATOM 644 C CA . THR A 1 85 ? 0.584 -11.720 -9.469 1.00 96.00 85 THR A CA 1
ATOM 645 C C . THR A 1 85 ? 0.310 -11.792 -10.970 1.00 96.00 85 THR A C 1
ATOM 647 O O . THR A 1 85 ? -0.062 -10.790 -11.570 1.00 96.00 85 THR A O 1
ATOM 650 N N . ARG A 1 86 ? 0.384 -12.985 -11.570 1.00 96.50 86 ARG A N 1
ATOM 651 C CA . ARG A 1 86 ? 0.054 -13.198 -12.984 1.00 96.50 86 ARG A CA 1
ATOM 652 C C . ARG A 1 86 ? -1.367 -12.760 -13.335 1.00 96.50 86 ARG A C 1
ATOM 654 O O . ARG A 1 86 ? -1.562 -12.213 -14.407 1.00 96.50 86 ARG A O 1
ATOM 661 N N . GLN A 1 87 ? -2.347 -12.978 -12.462 1.00 96.38 87 GLN A N 1
ATOM 662 C CA . GLN A 1 87 ? -3.734 -12.559 -12.714 1.00 96.38 87 GLN A CA 1
ATOM 663 C C . GLN A 1 87 ? -3.940 -11.037 -12.652 1.00 96.38 87 GLN A C 1
ATOM 665 O O . GLN A 1 87 ? -4.946 -10.541 -13.144 1.00 96.38 87 GLN A O 1
ATOM 670 N N . SER A 1 88 ? -3.021 -10.300 -12.025 1.00 95.31 88 SER A N 1
ATOM 671 C CA . SER A 1 88 ? -3.139 -8.854 -11.780 1.00 95.31 88 SER A CA 1
ATOM 672 C C . SER A 1 88 ? -2.134 -8.006 -12.564 1.00 95.31 88 SER A C 1
ATOM 674 O O . SER A 1 88 ? -2.182 -6.780 -12.470 1.00 95.31 88 SER A O 1
ATOM 676 N N . ILE A 1 89 ? -1.243 -8.635 -13.340 1.00 97.31 89 ILE A N 1
ATOM 677 C CA . ILE A 1 89 ? -0.173 -7.937 -14.061 1.00 97.31 89 ILE A CA 1
ATOM 678 C C . ILE A 1 89 ? -0.709 -6.956 -15.102 1.00 97.31 89 ILE A C 1
ATOM 680 O O . ILE A 1 89 ? -0.228 -5.829 -15.149 1.00 97.31 89 ILE A O 1
ATOM 684 N N . ASP A 1 90 ? -1.740 -7.332 -15.857 1.00 96.88 90 ASP A N 1
ATOM 685 C CA . ASP A 1 90 ? -2.302 -6.468 -16.898 1.00 96.88 90 ASP A CA 1
ATOM 686 C C . ASP A 1 90 ? -2.904 -5.202 -16.277 1.00 96.88 90 ASP A C 1
ATOM 688 O O . ASP A 1 90 ? -2.547 -4.092 -16.655 1.00 96.88 90 ASP A O 1
ATOM 692 N N . GLY A 1 91 ? -3.685 -5.350 -15.201 1.00 97.06 91 GLY A N 1
ATOM 693 C CA . GLY A 1 91 ? -4.231 -4.204 -14.468 1.00 97.06 91 GLY A CA 1
ATOM 694 C C . GLY A 1 91 ? -3.158 -3.318 -13.818 1.00 97.06 91 GLY A C 1
ATOM 695 O O . GLY A 1 91 ? -3.349 -2.109 -13.677 1.00 97.06 91 GLY A O 1
ATOM 696 N N . PHE A 1 92 ? -2.013 -3.887 -13.428 1.00 97.62 92 PHE A N 1
ATOM 697 C CA . PHE A 1 92 ? -0.869 -3.101 -12.963 1.00 97.62 92 PHE A CA 1
ATOM 698 C C . PHE A 1 92 ? -0.223 -2.308 -14.102 1.00 97.62 92 PHE A C 1
ATOM 700 O O . PHE A 1 92 ? 0.052 -1.122 -13.928 1.00 97.62 92 PHE A O 1
ATOM 707 N N . LEU A 1 93 ? 0.003 -2.936 -15.258 1.00 97.56 93 LEU A N 1
ATOM 708 C CA . LEU A 1 93 ? 0.573 -2.278 -16.433 1.00 97.56 93 LEU A CA 1
ATOM 709 C C . LEU A 1 93 ? -0.352 -1.166 -16.947 1.00 97.56 93 LEU A C 1
ATOM 711 O O . LEU A 1 93 ? 0.120 -0.052 -17.180 1.00 97.56 93 LEU A O 1
ATOM 715 N N . ASP A 1 94 ? -1.661 -1.409 -16.993 1.00 96.69 94 ASP A N 1
ATOM 716 C CA . ASP A 1 94 ? -2.663 -0.387 -17.303 1.00 96.69 94 ASP A CA 1
ATOM 717 C C . ASP A 1 94 ? -2.545 0.806 -16.347 1.00 96.69 94 ASP A C 1
ATOM 719 O O . ASP A 1 94 ? -2.492 1.956 -16.779 1.00 96.69 94 ASP A O 1
ATOM 723 N N . ALA A 1 95 ? -2.413 0.559 -15.039 1.00 95.50 95 ALA A N 1
ATOM 724 C CA . ALA A 1 95 ? -2.231 1.624 -14.054 1.00 95.50 95 ALA A CA 1
ATOM 725 C C . ALA A 1 95 ? -0.896 2.379 -14.222 1.00 95.50 95 ALA A C 1
ATOM 727 O O . ALA A 1 95 ? -0.839 3.596 -14.012 1.00 95.50 95 ALA A O 1
ATOM 728 N N . VAL A 1 96 ? 0.178 1.688 -14.623 1.00 95.94 96 VAL A N 1
ATOM 729 C CA . VAL A 1 96 ? 1.481 2.303 -14.921 1.00 95.94 96 VAL A CA 1
ATOM 730 C C . VAL A 1 96 ? 1.369 3.272 -16.095 1.00 95.94 96 VAL A C 1
ATOM 732 O O . VAL A 1 96 ? 1.864 4.397 -15.987 1.00 95.94 96 VAL A O 1
ATOM 735 N N . PHE A 1 97 ? 0.672 2.898 -17.165 1.00 94.88 97 PHE A N 1
ATOM 736 C CA . PHE A 1 97 ? 0.519 3.730 -18.364 1.00 94.88 97 PHE A CA 1
ATOM 737 C C . PHE A 1 97 ? -0.735 4.618 -18.363 1.00 94.88 97 PHE A C 1
ATOM 739 O O . PHE A 1 97 ? -0.917 5.420 -19.278 1.00 94.88 97 PHE A O 1
ATOM 746 N N . ASN A 1 98 ? -1.564 4.558 -17.317 1.00 92.44 98 ASN A N 1
ATOM 747 C CA . ASN A 1 98 ? -2.767 5.379 -17.220 1.00 92.44 98 ASN A CA 1
ATOM 748 C C . ASN A 1 98 ? -2.433 6.880 -17.266 1.00 92.44 98 ASN A C 1
ATOM 750 O O . ASN A 1 98 ? -1.749 7.404 -16.373 1.00 92.44 98 ASN A O 1
ATOM 754 N N . ASP A 1 99 ? -2.899 7.543 -18.329 1.00 86.44 99 ASP A N 1
ATOM 755 C CA . ASP A 1 99 ? -2.601 8.931 -18.697 1.00 86.44 99 ASP A CA 1
ATOM 756 C C . ASP A 1 99 ? -1.109 9.293 -18.603 1.00 86.44 99 ASP A C 1
ATOM 758 O O . ASP A 1 99 ? -0.740 10.436 -18.302 1.00 86.44 99 ASP A O 1
ATOM 762 N N . TRP A 1 100 ? -0.214 8.326 -18.815 1.00 91.19 100 TRP A N 1
ATOM 763 C CA . TRP A 1 100 ? 1.218 8.495 -18.594 1.00 91.19 100 TRP A CA 1
ATOM 764 C C . TRP A 1 100 ? 2.054 7.747 -19.638 1.00 91.19 100 TRP A C 1
ATOM 766 O O . TRP A 1 100 ? 1.749 6.628 -20.023 1.00 91.19 100 TRP A O 1
ATOM 776 N N . SER A 1 101 ? 3.149 8.366 -20.080 1.00 86.88 101 SER A N 1
ATOM 777 C CA . SER A 1 101 ? 4.161 7.748 -20.948 1.00 86.88 101 SER A CA 1
ATOM 778 C C . SER A 1 101 ? 5.543 8.297 -20.605 1.00 86.88 101 SER A C 1
ATOM 780 O O . SER A 1 101 ? 5.646 9.327 -19.930 1.00 86.88 101 SER A O 1
ATOM 782 N N . SER A 1 102 ? 6.606 7.681 -21.133 1.00 86.31 102 SER A N 1
ATOM 783 C CA . SER A 1 102 ? 7.982 8.117 -20.849 1.00 86.31 102 SER A CA 1
ATOM 784 C C . SER A 1 102 ? 8.297 9.550 -21.307 1.00 86.31 102 SER A C 1
ATOM 786 O O . SER A 1 102 ? 9.259 10.149 -20.834 1.00 86.31 102 SER A O 1
ATOM 788 N N . ARG A 1 103 ? 7.482 10.126 -22.205 1.00 83.31 103 ARG A N 1
ATOM 789 C CA . ARG A 1 103 ? 7.611 11.515 -22.682 1.00 83.31 103 ARG A CA 1
ATOM 790 C C . ARG A 1 103 ? 6.851 12.540 -21.844 1.00 83.31 103 ARG A C 1
ATOM 792 O O . ARG A 1 103 ? 6.985 13.735 -22.109 1.00 83.31 103 ARG A O 1
ATOM 799 N N . LYS A 1 104 ? 6.015 12.116 -20.891 1.00 80.19 104 LYS A N 1
ATOM 800 C CA . LYS A 1 104 ? 5.209 13.051 -20.099 1.00 80.19 104 LYS A CA 1
ATOM 801 C C . LYS A 1 104 ? 6.137 13.902 -19.228 1.00 80.19 104 LYS A C 1
ATOM 803 O O . LYS A 1 104 ? 6.796 13.388 -18.331 1.00 80.19 104 LYS A O 1
ATOM 808 N N . ALA A 1 105 ? 6.190 15.201 -19.518 1.00 62.28 105 ALA A N 1
ATOM 809 C CA . ALA A 1 105 ? 7.009 16.154 -18.780 1.00 62.28 105 ALA A CA 1
ATOM 810 C C . ALA A 1 105 ? 6.467 16.359 -17.355 1.00 62.28 105 ALA A C 1
ATOM 812 O O . ALA A 1 105 ? 5.256 16.471 -17.159 1.00 62.28 105 ALA A O 1
ATOM 813 N N . GLY A 1 106 ? 7.368 16.433 -16.375 1.00 69.94 106 GLY A N 1
ATOM 814 C CA . GLY A 1 106 ? 7.043 16.695 -14.971 1.00 69.94 106 GLY A CA 1
ATOM 815 C C . GLY A 1 106 ? 7.693 15.704 -14.007 1.00 69.94 106 GLY A C 1
ATOM 816 O O . GLY A 1 106 ? 8.155 14.634 -14.399 1.00 69.94 106 GLY A O 1
ATOM 817 N N . ALA A 1 107 ? 7.737 16.074 -12.726 1.00 72.12 107 ALA A N 1
ATOM 818 C CA . ALA A 1 107 ? 8.186 15.170 -11.675 1.00 72.12 107 ALA A CA 1
ATOM 819 C C . ALA A 1 107 ? 7.200 14.001 -11.536 1.00 72.12 107 ALA A C 1
ATOM 821 O O . ALA A 1 107 ? 5.987 14.201 -11.569 1.00 72.12 107 ALA A O 1
ATOM 822 N N . LEU A 1 108 ? 7.716 12.784 -11.358 1.00 82.25 108 LEU A N 1
ATOM 823 C CA . LEU A 1 108 ? 6.905 11.626 -10.989 1.00 82.25 108 LEU A CA 1
ATOM 824 C C . LEU A 1 108 ? 6.483 11.783 -9.521 1.00 82.25 108 LEU A C 1
ATOM 826 O O . LEU A 1 108 ? 7.350 11.643 -8.651 1.00 82.25 108 LEU A O 1
ATOM 830 N N . PRO A 1 109 ? 5.201 12.066 -9.216 1.00 80.94 109 PRO A N 1
ATOM 831 C CA . PRO A 1 109 ? 4.779 12.263 -7.839 1.00 80.94 109 PRO A CA 1
ATOM 832 C C . PRO A 1 109 ? 4.916 10.938 -7.092 1.00 80.94 109 PRO A C 1
ATOM 834 O O . PRO A 1 109 ? 4.299 9.934 -7.458 1.00 80.94 109 PRO A O 1
ATOM 837 N N . ARG A 1 110 ? 5.759 10.925 -6.062 1.00 85.75 110 ARG A N 1
ATOM 838 C CA . ARG A 1 110 ? 5.865 9.794 -5.145 1.00 85.75 110 ARG A CA 1
ATOM 839 C C . ARG A 1 110 ? 4.721 9.904 -4.144 1.00 85.75 110 ARG A C 1
ATOM 841 O O . ARG A 1 110 ? 4.495 10.979 -3.603 1.00 85.75 110 ARG A O 1
ATOM 848 N N . SER A 1 111 ? 3.996 8.810 -3.909 1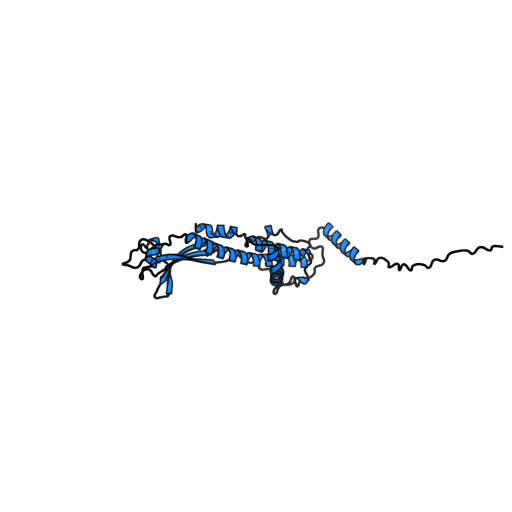.00 83.31 111 SER A N 1
ATOM 849 C CA . SER A 1 111 ? 2.947 8.807 -2.885 1.00 83.31 111 SER A CA 1
ATOM 850 C C . SER A 1 111 ? 3.570 9.087 -1.525 1.00 83.31 111 SER A C 1
ATOM 852 O O . SER A 1 111 ? 4.508 8.398 -1.127 1.00 83.31 111 SER A O 1
ATOM 854 N N . GLU A 1 112 ? 3.007 10.042 -0.799 1.00 87.38 112 GLU A N 1
ATOM 855 C CA . GLU A 1 112 ? 3.252 10.189 0.631 1.00 87.38 112 GLU A CA 1
ATOM 856 C C . GLU A 1 112 ? 2.369 9.190 1.389 1.00 87.38 112 GLU A C 1
ATOM 858 O O . GLU A 1 112 ? 1.329 8.740 0.885 1.00 87.38 112 GLU A O 1
ATOM 863 N N . LEU A 1 113 ? 2.834 8.750 2.557 1.00 88.19 113 LEU A N 1
ATOM 864 C CA . LEU A 1 113 ? 2.044 7.923 3.458 1.00 88.19 113 LEU A CA 1
ATOM 865 C C . LEU A 1 113 ? 1.368 8.862 4.453 1.00 88.19 113 LEU A C 1
ATOM 867 O O . LEU A 1 113 ? 2.019 9.350 5.370 1.00 88.19 113 LEU A O 1
ATOM 871 N N . ASP A 1 114 ? 0.076 9.099 4.267 1.00 91.12 114 ASP A N 1
ATOM 872 C CA . ASP A 1 114 ? -0.734 9.914 5.170 1.00 91.12 114 ASP A CA 1
ATOM 873 C C . ASP A 1 114 ? -2.129 9.297 5.291 1.00 91.12 114 ASP A C 1
ATOM 875 O O . ASP A 1 114 ? -2.831 9.090 4.290 1.00 91.12 114 ASP A O 1
ATOM 879 N N . PHE A 1 115 ? -2.495 8.891 6.505 1.00 92.81 115 PHE A N 1
ATOM 880 C CA . PHE A 1 115 ? -3.787 8.295 6.784 1.00 92.81 115 PHE A CA 1
ATOM 881 C C . PHE A 1 115 ? -4.192 8.378 8.256 1.00 92.81 115 PHE A C 1
ATOM 883 O O . PHE A 1 115 ? -3.394 8.253 9.182 1.00 92.81 115 PHE A O 1
ATOM 890 N N . LEU A 1 116 ? -5.510 8.437 8.429 1.00 94.88 116 LEU A N 1
ATOM 891 C CA . LEU A 1 116 ? -6.210 8.179 9.674 1.00 94.88 116 LEU A CA 1
ATOM 892 C C . LEU A 1 116 ? -7.081 6.931 9.497 1.00 94.88 116 LEU A C 1
ATOM 894 O O . LEU A 1 116 ? -7.719 6.740 8.449 1.00 94.88 116 LEU A O 1
ATOM 898 N N . VAL A 1 117 ? -7.070 6.053 10.497 1.00 95.25 117 VAL A N 1
ATOM 899 C CA . VAL A 1 117 ? -7.939 4.873 10.566 1.00 95.25 117 VAL A CA 1
ATOM 900 C C . VAL A 1 117 ? -8.559 4.757 11.946 1.00 95.25 117 VAL A C 1
ATOM 902 O O . VAL A 1 117 ? -7.896 4.985 12.952 1.00 95.25 117 VAL A O 1
ATOM 905 N N . GLU A 1 118 ? -9.824 4.357 11.969 1.00 94.81 118 GLU A N 1
ATOM 906 C CA . GLU A 1 118 ? -10.601 4.175 13.192 1.00 94.81 118 GLU A CA 1
ATOM 907 C C . GLU A 1 118 ? -11.184 2.774 13.200 1.00 94.81 118 GLU A C 1
ATOM 909 O O . GLU A 1 118 ? -11.654 2.296 12.164 1.00 94.81 118 GLU A O 1
ATOM 914 N N . ALA A 1 119 ? -11.156 2.111 14.346 1.00 95.44 119 ALA A N 1
ATOM 915 C CA . ALA A 1 119 ? -11.838 0.853 14.603 1.00 95.44 119 ALA A CA 1
ATOM 916 C C . ALA A 1 119 ? -12.769 1.025 15.800 1.00 95.44 119 ALA A C 1
ATOM 918 O O . ALA A 1 119 ? -12.448 1.769 16.718 1.00 95.44 119 ALA A O 1
ATOM 919 N N . GLU A 1 120 ? -13.905 0.340 15.772 1.00 94.00 120 GLU A N 1
ATOM 920 C CA . GLU A 1 120 ? -14.928 0.404 16.809 1.00 94.00 120 GLU A CA 1
ATOM 921 C C . GLU A 1 120 ? -15.358 -1.018 17.159 1.00 94.00 120 GLU A C 1
ATOM 923 O O . GLU A 1 120 ? -15.506 -1.853 16.260 1.00 94.00 120 GLU A O 1
ATOM 928 N N . VAL A 1 121 ? -15.555 -1.273 18.450 1.00 94.00 121 VAL A N 1
ATOM 929 C CA . VAL A 1 121 ? -16.169 -2.495 18.980 1.00 94.00 121 VAL A CA 1
ATOM 930 C C . VAL A 1 121 ? -17.137 -2.142 20.103 1.00 94.00 121 VAL A C 1
ATOM 932 O O . VAL A 1 121 ? -16.986 -1.116 20.768 1.00 94.00 121 VAL A O 1
ATOM 935 N N . VAL A 1 122 ? -18.108 -3.016 20.361 1.00 91.38 122 VAL A N 1
ATOM 936 C CA . VAL A 1 122 ? -18.947 -2.908 21.559 1.00 91.38 122 VAL A CA 1
ATOM 937 C C . VAL A 1 122 ? -18.163 -3.482 22.737 1.00 91.38 122 VAL A C 1
ATOM 939 O O . VAL A 1 122 ? -17.954 -4.687 22.817 1.00 91.38 122 VAL A O 1
ATOM 942 N N . ALA A 1 123 ? -17.731 -2.618 23.651 1.00 91.31 123 ALA A N 1
ATOM 943 C CA . ALA A 1 123 ? -16.934 -2.996 24.818 1.00 91.31 123 ALA A CA 1
ATOM 944 C C . ALA A 1 123 ? -17.793 -3.299 26.054 1.00 91.31 123 ALA A C 1
ATOM 946 O O . ALA A 1 123 ? -17.326 -3.923 27.007 1.00 91.31 123 ALA A O 1
ATOM 947 N N . GLY A 1 124 ? -19.056 -2.871 26.067 1.00 89.69 124 GLY A N 1
ATOM 948 C CA . GLY A 1 124 ? -19.942 -3.106 27.200 1.00 89.69 124 GLY A CA 1
ATOM 949 C C . GLY A 1 124 ? -21.354 -2.583 26.998 1.00 89.69 124 GLY A C 1
ATOM 950 O O . GLY A 1 124 ? -21.753 -2.196 25.899 1.00 89.69 124 GLY A O 1
ATOM 951 N N . ARG A 1 125 ? -22.115 -2.556 28.091 1.00 88.50 125 ARG A N 1
ATOM 952 C CA . ARG A 1 125 ? -23.450 -1.952 28.163 1.00 88.50 125 ARG A CA 1
ATOM 953 C C . ARG A 1 125 ? -23.624 -1.156 29.442 1.00 88.50 125 ARG A C 1
ATOM 955 O O . ARG A 1 125 ? -23.031 -1.483 30.472 1.00 88.50 125 ARG A O 1
ATOM 962 N N . LEU A 1 126 ? -24.463 -0.131 29.374 1.00 86.19 126 LEU A N 1
ATOM 963 C CA . LEU A 1 126 ? -24.899 0.605 30.552 1.00 86.19 126 LEU A CA 1
ATOM 964 C C . LEU A 1 126 ? -26.003 -0.159 31.273 1.00 86.19 126 LEU A C 1
ATOM 966 O O . LEU A 1 126 ? -26.980 -0.597 30.667 1.00 86.19 126 LEU A O 1
ATOM 970 N N . CYS A 1 127 ? -25.843 -0.298 32.581 1.00 82.31 127 CYS A N 1
ATOM 971 C CA . CYS A 1 127 ? -26.810 -0.918 33.462 1.00 82.31 127 CYS A CA 1
ATOM 972 C C . CYS A 1 127 ? -27.796 0.147 33.960 1.00 82.31 127 CYS A C 1
ATOM 974 O O . CYS A 1 127 ? -27.416 1.061 34.694 1.00 82.31 127 CYS A O 1
ATOM 976 N N . GLY A 1 128 ? -29.059 0.059 33.543 1.00 69.88 128 GLY A N 1
ATOM 977 C CA . GLY A 1 128 ? -30.083 1.022 33.941 1.00 69.88 128 GLY A CA 1
ATOM 978 C C . GLY A 1 128 ? -30.570 0.794 35.370 1.00 69.88 128 GLY A C 1
ATOM 979 O O . GLY A 1 128 ? -30.988 -0.305 35.725 1.00 69.88 128 GLY A O 1
ATOM 980 N N . LYS A 1 129 ? -30.600 1.848 36.193 1.00 64.06 129 LYS A N 1
ATOM 981 C CA . LYS A 1 129 ? -31.226 1.782 37.525 1.00 64.06 129 LYS A CA 1
ATOM 982 C C . LYS A 1 129 ? -32.725 1.451 37.406 1.00 64.06 129 LYS A C 1
ATOM 984 O O . LYS A 1 129 ? -33.383 1.988 36.518 1.00 64.06 129 LYS A O 1
ATOM 989 N N . PRO A 1 130 ? -33.293 0.622 38.306 1.00 62.22 130 PRO A N 1
ATOM 990 C CA . PRO A 1 130 ? -32.693 0.058 39.523 1.00 62.22 130 PRO A CA 1
ATOM 991 C C . PRO A 1 130 ? -31.956 -1.276 39.312 1.00 62.22 130 PRO A C 1
ATOM 993 O O . PRO A 1 130 ? -31.488 -1.864 40.283 1.00 62.22 130 PRO A O 1
ATOM 996 N N . GLN A 1 131 ? -31.880 -1.783 38.080 1.00 62.84 131 GLN A N 1
ATOM 997 C CA . GLN A 1 131 ? -31.173 -3.025 37.793 1.00 62.84 131 GLN A CA 1
ATOM 998 C C . GLN A 1 131 ? -29.668 -2.758 37.885 1.00 62.84 131 GLN A C 1
ATOM 1000 O O . GLN A 1 131 ? -29.086 -2.130 37.011 1.00 62.84 131 GLN A O 1
ATOM 1005 N N . GLU A 1 132 ? -29.031 -3.208 38.962 1.00 67.25 132 GLU A N 1
ATOM 1006 C CA . GLU A 1 132 ? -27.573 -3.246 39.090 1.00 67.25 132 GLU A CA 1
ATOM 1007 C C . GLU A 1 132 ? -27.120 -4.694 38.915 1.00 67.25 132 GLU A C 1
ATOM 1009 O O . GLU A 1 132 ? -26.845 -5.416 39.871 1.00 67.25 132 GLU A O 1
ATOM 1014 N N . HIS A 1 133 ? -27.085 -5.145 37.663 1.00 72.69 133 HIS A N 1
ATOM 1015 C CA . HIS A 1 133 ? -26.585 -6.473 37.332 1.00 72.69 133 HIS A CA 1
ATOM 1016 C C . HIS A 1 133 ? -25.122 -6.613 37.742 1.00 72.69 133 HIS A C 1
ATOM 1018 O O . HIS A 1 133 ? -24.395 -5.623 37.797 1.00 72.69 133 HIS A O 1
ATOM 1024 N N . THR A 1 134 ? -24.658 -7.828 38.023 1.00 70.38 134 THR A N 1
ATOM 1025 C CA . THR A 1 134 ? -23.228 -8.077 38.277 1.00 70.38 134 THR A CA 1
ATOM 1026 C C . THR A 1 134 ? -22.495 -8.441 36.986 1.00 70.38 134 THR A C 1
ATOM 1028 O O . THR A 1 134 ? -21.332 -8.074 36.833 1.00 70.38 134 THR A O 1
ATOM 1031 N N . LYS A 1 135 ? -23.177 -9.097 36.036 1.00 70.88 135 LYS A N 1
ATOM 1032 C CA . LYS A 1 135 ? -22.598 -9.573 34.772 1.00 70.88 135 LYS A CA 1
ATOM 1033 C C . LYS A 1 135 ? -23.277 -8.957 33.551 1.00 70.88 135 LYS A C 1
ATOM 1035 O O . LYS A 1 135 ? -24.442 -8.565 33.606 1.00 70.88 135 LYS A O 1
ATOM 1040 N N . LEU A 1 136 ? -22.560 -8.921 32.425 1.00 72.00 136 LEU A N 1
ATOM 1041 C CA . LEU A 1 136 ? -23.103 -8.441 31.149 1.00 72.00 136 LEU A CA 1
ATOM 1042 C C . LEU A 1 136 ? -24.239 -9.335 30.620 1.00 72.00 136 LEU A C 1
ATOM 1044 O O . LEU A 1 136 ? -25.186 -8.832 30.020 1.00 72.00 136 LEU A O 1
ATOM 1048 N N . THR A 1 137 ? -24.179 -10.648 30.856 1.00 74.19 137 THR A N 1
ATOM 1049 C CA . THR A 1 137 ? -25.228 -11.596 30.439 1.00 74.19 137 THR A CA 1
ATOM 1050 C C . THR A 1 137 ? -26.592 -11.237 31.018 1.00 74.19 137 THR A C 1
ATOM 1052 O O . THR A 1 137 ? -27.605 -11.348 30.333 1.00 74.19 137 THR A O 1
ATOM 1055 N N . ASP A 1 138 ? -26.612 -10.719 32.244 1.00 70.56 138 ASP A N 1
ATOM 1056 C CA . ASP A 1 138 ? -27.839 -10.342 32.942 1.00 70.56 138 ASP A CA 1
ATOM 1057 C C . ASP A 1 138 ? -28.402 -9.021 32.376 1.00 70.56 138 ASP A C 1
ATOM 1059 O O . ASP A 1 138 ? -29.619 -8.839 32.276 1.00 70.56 138 ASP A O 1
ATOM 1063 N N . CYS A 1 139 ? -27.522 -8.136 31.883 1.00 71.06 139 CYS A N 1
ATOM 1064 C CA . CYS A 1 139 ? -27.906 -6.954 31.106 1.00 71.06 139 CYS A CA 1
ATOM 1065 C C . CYS A 1 139 ? -28.548 -7.314 29.759 1.00 71.06 139 CYS A C 1
ATOM 1067 O O . CYS A 1 139 ? -29.351 -6.536 29.255 1.00 71.06 139 CYS A O 1
ATOM 1069 N N . ALA A 1 140 ? -28.230 -8.466 29.160 1.00 66.75 140 ALA A N 1
ATOM 1070 C CA . ALA A 1 140 ? -28.847 -8.882 27.899 1.00 66.75 140 ALA A CA 1
ATOM 1071 C C . ALA A 1 140 ? -30.319 -9.298 28.061 1.00 66.75 140 ALA A C 1
ATOM 1073 O O . ALA A 1 140 ? -31.099 -9.144 27.123 1.00 66.75 140 ALA A O 1
ATOM 1074 N N . SER A 1 141 ? -30.701 -9.779 29.248 1.00 63.47 141 SER A N 1
ATOM 1075 C CA . SER A 1 141 ? -32.085 -10.126 29.604 1.00 63.47 141 SER A CA 1
ATOM 1076 C C . SER A 1 141 ? -32.911 -8.959 30.163 1.00 63.47 141 SER A C 1
ATOM 1078 O O . SER A 1 141 ? -34.135 -9.060 30.240 1.00 63.47 141 SER A O 1
ATOM 1080 N N . GLY A 1 142 ? -32.267 -7.861 30.573 1.00 61.53 142 GLY A N 1
ATOM 1081 C CA . GLY A 1 142 ? -32.926 -6.709 31.190 1.00 61.53 142 GLY A CA 1
ATOM 1082 C C . GLY A 1 142 ? -33.341 -5.642 30.175 1.00 61.53 142 GLY A C 1
ATOM 1083 O O . GLY A 1 142 ? -32.510 -5.128 29.432 1.00 61.53 142 GLY A O 1
ATOM 1084 N N . SER A 1 143 ? -34.610 -5.223 30.192 1.00 64.19 143 SER A N 1
ATOM 1085 C CA . SER A 1 143 ? -35.134 -4.173 29.296 1.00 64.19 143 SER A CA 1
ATOM 1086 C C . SER A 1 143 ? -34.535 -2.779 29.535 1.00 64.19 143 SER A C 1
ATOM 1088 O O . SER A 1 143 ? -34.702 -1.896 28.703 1.00 64.19 143 SER A O 1
ATOM 1090 N N . LEU A 1 144 ? -33.859 -2.567 30.670 1.00 67.38 144 LEU A N 1
ATOM 1091 C CA . LEU A 1 144 ? -33.296 -1.276 31.086 1.00 67.38 144 LEU A CA 1
ATOM 1092 C C . LEU A 1 144 ? -31.795 -1.132 30.774 1.00 67.38 144 LEU A C 1
ATOM 1094 O O . LEU A 1 144 ? -31.215 -0.091 31.061 1.00 67.38 144 LEU A O 1
ATOM 1098 N N . CYS A 1 145 ? -31.150 -2.154 30.199 1.00 70.94 145 CYS A N 1
ATOM 1099 C CA . CYS A 1 145 ? -29.709 -2.166 29.907 1.00 70.94 145 CYS A CA 1
ATOM 1100 C C . CYS A 1 145 ? -29.416 -2.134 28.394 1.00 70.94 145 CYS A C 1
ATOM 1102 O O . CYS A 1 145 ? -28.584 -2.894 27.893 1.00 70.94 145 CYS A O 1
ATOM 1104 N N . ALA A 1 146 ? -30.151 -1.302 27.650 1.00 73.19 146 ALA A N 1
ATOM 1105 C CA . ALA A 1 146 ? -30.149 -1.307 26.184 1.00 73.19 146 ALA A CA 1
ATOM 1106 C C . ALA A 1 146 ? -29.008 -0.496 25.541 1.00 73.19 146 ALA A C 1
ATOM 1108 O O . ALA A 1 146 ? -28.718 -0.686 24.360 1.00 73.19 146 ALA A O 1
ATOM 1109 N N . VAL A 1 147 ? -28.359 0.403 26.289 1.00 85.12 147 VAL A N 1
ATOM 1110 C CA . VAL A 1 147 ? -27.355 1.311 25.721 1.00 85.12 147 VAL A CA 1
ATOM 1111 C C . VAL A 1 147 ? -25.998 0.617 25.648 1.00 85.12 147 VAL A C 1
ATOM 1113 O O . VAL A 1 147 ? -25.411 0.259 26.673 1.00 85.12 147 VAL A O 1
ATOM 1116 N N . ASN A 1 148 ? -25.493 0.440 24.428 1.00 89.19 148 ASN A N 1
ATOM 1117 C CA . ASN A 1 148 ? -24.158 -0.093 24.185 1.00 89.19 148 ASN A CA 1
ATOM 1118 C C . ASN A 1 148 ? -23.086 0.957 24.497 1.00 89.19 148 ASN A C 1
ATOM 1120 O O . ASN A 1 148 ? -23.237 2.139 24.186 1.00 89.19 148 ASN A O 1
ATOM 1124 N N . VAL A 1 149 ? -21.988 0.484 25.077 1.00 90.44 149 VAL A N 1
ATOM 1125 C CA . VAL A 1 149 ? -20.733 1.216 25.210 1.00 90.44 149 VAL A CA 1
ATOM 1126 C C . VAL A 1 149 ? -19.823 0.787 24.069 1.00 90.44 149 VAL A C 1
ATOM 1128 O O . VAL A 1 149 ? -19.407 -0.373 24.012 1.00 90.44 149 VAL A O 1
ATOM 1131 N N . SER A 1 150 ? -19.508 1.722 23.184 1.00 93.56 150 SER A N 1
ATOM 1132 C CA . SER A 1 150 ? -18.527 1.548 22.120 1.00 93.56 150 SER A CA 1
ATOM 1133 C C . SER A 1 150 ? -17.137 1.937 22.616 1.00 93.56 150 SER A C 1
ATOM 1135 O O . SER A 1 150 ? -16.978 2.932 23.323 1.00 93.56 150 SER A O 1
ATOM 1137 N N . ALA A 1 151 ? -16.125 1.164 22.231 1.00 93.94 151 ALA A N 1
ATOM 1138 C CA . ALA A 1 151 ? -14.722 1.550 22.318 1.00 93.94 151 ALA A CA 1
ATOM 1139 C C . ALA A 1 151 ? -14.201 1.828 20.907 1.00 93.94 151 ALA A C 1
ATOM 1141 O O . ALA A 1 151 ? -14.306 0.972 20.027 1.00 93.94 151 ALA A O 1
ATOM 1142 N N . VAL A 1 152 ? -13.634 3.016 20.703 1.00 94.50 152 VAL A N 1
ATOM 1143 C CA . VAL A 1 152 ? -13.122 3.492 19.417 1.00 94.50 152 VAL A CA 1
ATOM 1144 C C . VAL A 1 152 ? -11.623 3.730 19.529 1.00 94.50 152 VAL A C 1
ATOM 1146 O O . VAL A 1 152 ? -11.177 4.547 20.333 1.00 94.50 152 VAL A O 1
ATOM 1149 N N . ALA A 1 153 ? -10.840 3.024 18.716 1.00 94.69 153 ALA A N 1
ATOM 1150 C CA . ALA A 1 153 ? -9.403 3.232 18.592 1.00 94.69 153 ALA A CA 1
ATOM 1151 C C . ALA A 1 153 ? -9.084 3.932 17.269 1.00 94.69 153 ALA A C 1
ATOM 1153 O O . ALA A 1 153 ? -9.407 3.418 16.195 1.00 94.69 153 ALA A O 1
ATOM 1154 N N . THR A 1 154 ? -8.395 5.065 17.350 1.00 94.19 154 THR A N 1
ATOM 1155 C CA . THR A 1 154 ? -7.966 5.873 16.208 1.00 94.19 154 THR A CA 1
ATOM 1156 C C . THR A 1 154 ? -6.445 5.894 16.136 1.00 94.19 154 THR A C 1
ATOM 1158 O O . THR A 1 154 ? -5.769 6.189 17.123 1.00 94.19 154 THR A O 1
ATOM 1161 N N . TYR A 1 155 ? -5.905 5.616 14.950 1.00 94.38 155 TYR A N 1
ATOM 1162 C CA . TYR A 1 155 ? -4.488 5.781 14.640 1.00 94.38 155 TYR A CA 1
ATOM 1163 C C . TYR A 1 155 ? -4.308 6.782 13.498 1.00 94.38 155 TYR A C 1
ATOM 1165 O O . TYR A 1 155 ? -4.923 6.646 12.435 1.00 94.38 155 TYR A O 1
ATOM 1173 N N . CYS A 1 156 ? -3.437 7.761 13.726 1.00 92.75 156 CYS A N 1
ATOM 1174 C CA . CYS A 1 156 ? -2.948 8.709 12.734 1.00 92.75 156 CYS A CA 1
ATOM 1175 C C . CYS A 1 156 ? -1.432 8.555 12.617 1.00 92.75 156 CYS A C 1
ATOM 1177 O O . CYS A 1 156 ? -0.747 8.431 13.634 1.00 92.75 156 CYS A O 1
ATOM 1179 N N . ASN A 1 157 ? -0.897 8.572 11.397 1.00 91.69 157 ASN A N 1
ATOM 1180 C CA . ASN A 1 157 ? 0.545 8.476 11.183 1.00 91.69 157 ASN A CA 1
ATOM 1181 C C . ASN A 1 157 ? 1.239 9.845 11.038 1.00 91.69 157 ASN A C 1
ATOM 1183 O O . ASN A 1 157 ? 2.469 9.881 11.025 1.00 91.69 157 ASN A O 1
ATOM 1187 N N . ASN A 1 158 ? 0.489 10.953 10.946 1.00 89.81 158 ASN A N 1
ATOM 1188 C CA . ASN A 1 158 ? 1.047 12.297 10.781 1.00 89.81 158 ASN A CA 1
ATOM 1189 C C . ASN A 1 158 ? 0.214 13.409 11.482 1.00 89.81 158 ASN A C 1
ATOM 1191 O O . ASN A 1 158 ? -0.804 13.840 10.944 1.00 89.81 158 ASN A O 1
ATOM 1195 N N . PRO A 1 159 ? 0.634 13.916 12.661 1.00 88.94 159 PRO A N 1
ATOM 1196 C CA . PRO A 1 159 ? 1.688 13.359 13.503 1.00 88.94 159 PRO A CA 1
ATOM 1197 C C . PRO A 1 159 ? 1.283 11.973 14.041 1.00 88.94 159 PRO A C 1
ATOM 1199 O O . PRO A 1 159 ? 0.088 11.713 14.199 1.00 88.94 159 PRO A O 1
ATOM 1202 N N . PRO A 1 160 ? 2.251 11.090 14.353 1.00 88.56 160 PRO A N 1
ATOM 1203 C CA . PRO A 1 160 ? 1.966 9.797 14.963 1.00 88.56 160 PRO A CA 1
ATOM 1204 C C . PRO A 1 160 ? 1.157 9.962 16.251 1.00 88.56 160 PRO A C 1
ATOM 1206 O O . PRO A 1 160 ? 1.632 10.550 17.224 1.00 88.56 160 PRO A O 1
ATOM 1209 N N . MET A 1 161 ? -0.073 9.457 16.252 1.00 90.88 161 MET A N 1
ATOM 1210 C CA . MET A 1 161 ? -0.989 9.573 17.380 1.00 90.88 161 MET A CA 1
ATOM 1211 C C . MET A 1 161 ? -1.874 8.339 17.469 1.00 90.88 161 MET A C 1
ATOM 1213 O O . MET A 1 161 ? -2.430 7.874 16.474 1.00 90.88 161 MET A O 1
ATOM 1217 N N . PHE A 1 162 ? -2.033 7.854 18.694 1.00 90.75 162 PHE A N 1
ATOM 1218 C CA . PHE A 1 162 ? -2.995 6.828 19.044 1.00 90.75 162 PHE A CA 1
ATOM 1219 C C . PHE A 1 162 ? -3.992 7.403 20.050 1.00 90.75 162 PHE A C 1
ATOM 1221 O O . PHE A 1 162 ? -3.588 8.028 21.034 1.00 90.75 162 PHE A O 1
ATOM 1228 N N . LYS A 1 163 ? -5.285 7.199 19.803 1.00 92.38 163 LYS A N 1
ATOM 1229 C CA . LYS A 1 163 ? -6.372 7.649 20.677 1.00 92.38 163 LYS A CA 1
ATOM 1230 C C . LYS A 1 163 ? -7.332 6.491 20.922 1.00 92.38 163 LYS A C 1
ATOM 1232 O O . LYS A 1 163 ? -7.762 5.850 19.971 1.00 92.38 163 LYS A O 1
ATOM 1237 N N . LEU A 1 164 ? -7.682 6.261 22.185 1.00 93.06 164 LEU A N 1
ATOM 1238 C CA . LEU A 1 164 ? -8.755 5.359 22.594 1.00 93.06 164 LEU A CA 1
ATOM 1239 C C . LEU A 1 164 ? -9.856 6.190 23.255 1.00 93.06 164 LEU A C 1
ATOM 1241 O O . LEU A 1 164 ? -9.587 6.938 24.195 1.00 93.06 164 LEU A O 1
ATOM 1245 N N . GLU A 1 165 ? -11.078 6.069 22.756 1.00 94.19 165 GLU A N 1
ATOM 1246 C CA . GLU A 1 165 ? -12.258 6.768 23.259 1.00 94.19 165 GLU A CA 1
ATOM 1247 C C . GLU A 1 165 ? -13.368 5.767 23.582 1.00 94.19 165 GLU A C 1
ATOM 1249 O O . GLU A 1 165 ? -13.508 4.749 22.908 1.00 94.19 165 GLU A O 1
ATOM 1254 N N . PHE A 1 166 ? -14.157 6.063 24.614 1.00 93.94 166 PHE A N 1
ATOM 1255 C CA . PHE A 1 166 ? -15.368 5.318 24.939 1.00 93.94 166 PHE A CA 1
ATOM 1256 C C . PHE A 1 166 ? -16.569 6.222 24.728 1.00 93.94 166 PHE A C 1
ATOM 1258 O O . PHE A 1 166 ? -16.564 7.366 25.188 1.00 93.94 166 PHE A O 1
ATOM 1265 N N . SER A 1 167 ? -17.589 5.711 24.051 1.00 93.00 167 SER A N 1
ATOM 1266 C CA . SER A 1 167 ? -18.785 6.479 23.733 1.00 93.00 167 SER A CA 1
ATOM 1267 C C . SER A 1 167 ? -20.055 5.651 23.871 1.00 93.00 167 SER A C 1
ATOM 1269 O O . SER A 1 167 ? -20.046 4.420 23.829 1.00 93.00 167 SER A O 1
ATOM 1271 N N . THR A 1 168 ? -21.166 6.343 24.089 1.00 90.94 168 THR A N 1
ATOM 1272 C CA . THR A 1 168 ? -22.520 5.785 23.995 1.00 90.94 168 THR A CA 1
ATOM 1273 C C . THR A 1 168 ? -23.314 6.587 22.981 1.00 90.94 168 THR A C 1
ATOM 1275 O O . THR A 1 168 ? -23.040 7.767 22.783 1.00 90.94 168 THR A O 1
ATOM 1278 N N . ILE A 1 169 ? -24.307 5.977 22.340 1.00 85.88 169 ILE A N 1
ATOM 1279 C CA . ILE A 1 169 ? -25.219 6.722 21.467 1.00 85.88 169 ILE A CA 1
ATOM 1280 C C . ILE A 1 169 ? -26.228 7.452 22.354 1.00 85.88 169 ILE A C 1
ATOM 1282 O O . ILE A 1 169 ? -26.985 6.803 23.075 1.00 85.88 169 ILE A O 1
ATOM 1286 N N . ASP A 1 170 ? -26.242 8.782 22.292 1.00 79.06 170 ASP A N 1
ATOM 1287 C CA . ASP A 1 170 ? -27.277 9.584 22.944 1.00 79.06 170 ASP A CA 1
ATOM 1288 C C . ASP A 1 170 ? -28.631 9.356 22.250 1.00 79.06 170 ASP A C 1
ATOM 1290 O O . ASP A 1 170 ? -28.748 9.454 21.026 1.00 79.06 170 ASP A O 1
ATOM 1294 N N . GLU A 1 171 ? -29.674 9.041 23.01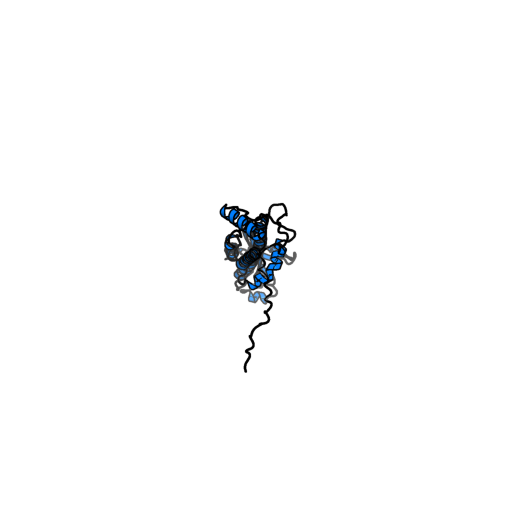8 1.00 76.31 171 GLU A N 1
ATOM 1295 C CA . GLU A 1 171 ? -30.979 8.645 22.471 1.00 76.31 171 GLU A CA 1
ATOM 1296 C C . GLU A 1 171 ? -31.705 9.802 21.765 1.00 76.31 171 GLU A C 1
ATOM 1298 O O . GLU A 1 171 ? -32.481 9.572 20.831 1.00 76.31 171 GLU A O 1
ATOM 1303 N N . LEU A 1 172 ? -31.438 11.044 22.181 1.00 77.81 172 LEU A N 1
ATOM 1304 C CA . LEU A 1 172 ? -32.077 12.250 21.650 1.00 77.81 172 LEU A CA 1
ATOM 1305 C C . LEU A 1 172 ? -31.417 12.733 20.355 1.00 77.81 172 LEU A C 1
ATOM 1307 O O . LEU A 1 172 ? -32.104 12.982 19.362 1.00 77.81 172 LEU A O 1
ATOM 1311 N N . SER A 1 173 ? -30.092 12.865 20.351 1.00 81.50 173 SER A N 1
ATOM 1312 C CA . SER A 1 173 ? -29.321 13.357 19.204 1.00 81.50 173 SER A CA 1
ATOM 1313 C C . SER A 1 173 ? -28.920 12.255 18.222 1.00 81.50 173 SER A C 1
ATOM 1315 O O . SER A 1 173 ? -28.576 12.553 17.074 1.00 81.50 173 SER A O 1
ATOM 1317 N N . ARG A 1 174 ? -28.963 10.985 18.652 1.00 81.81 174 ARG A N 1
ATOM 1318 C CA . ARG A 1 174 ? -28.407 9.821 17.937 1.00 81.81 174 ARG A CA 1
ATOM 1319 C C . ARG A 1 174 ? -26.934 9.988 17.559 1.00 81.81 174 ARG A C 1
ATOM 1321 O O . ARG A 1 174 ? -26.470 9.348 16.616 1.00 81.81 174 ARG A O 1
ATOM 1328 N N . GLN A 1 175 ? -26.214 10.857 18.265 1.00 85.06 175 GLN A N 1
ATOM 1329 C CA . GLN A 1 175 ? -24.783 11.062 18.084 1.00 85.06 175 GLN A CA 1
ATOM 1330 C C . GLN A 1 175 ? -23.997 10.305 19.159 1.00 85.06 175 GLN A C 1
ATOM 1332 O O . GLN A 1 175 ? -24.508 10.105 20.265 1.00 85.06 175 GLN A O 1
ATOM 1337 N N . PRO A 1 176 ? -22.759 9.881 18.861 1.00 86.25 176 PRO A N 1
ATOM 1338 C CA . PRO A 1 176 ? -21.859 9.362 19.879 1.00 86.25 176 PRO A CA 1
ATOM 1339 C C . PRO A 1 176 ? -21.512 10.455 20.898 1.00 86.25 176 PRO A C 1
ATOM 1341 O O . PRO A 1 176 ? -21.061 11.538 20.524 1.00 86.25 176 PRO A O 1
ATOM 1344 N N . GLU A 1 177 ? -21.680 10.158 22.182 1.00 89.75 177 GLU A N 1
ATOM 1345 C CA . GLU A 1 177 ? -21.236 10.995 23.294 1.00 89.75 177 GLU A CA 1
ATOM 1346 C C . GLU A 1 177 ? -20.061 10.316 24.002 1.00 89.75 177 GLU A C 1
ATOM 1348 O O . GLU A 1 177 ? -20.194 9.219 24.553 1.00 89.75 177 GLU A O 1
ATOM 1353 N N . ALA A 1 178 ? -18.897 10.965 23.961 1.00 90.94 178 ALA A N 1
ATOM 1354 C CA . ALA A 1 178 ? -17.680 10.475 24.592 1.00 90.94 178 ALA A CA 1
ATOM 1355 C C . ALA A 1 178 ? -17.744 10.630 26.115 1.00 90.94 178 ALA A C 1
ATOM 1357 O O . ALA A 1 178 ? -18.154 11.670 26.633 1.00 90.94 178 ALA A O 1
ATOM 1358 N N . PHE A 1 179 ? -17.262 9.632 26.850 1.00 89.38 179 PHE A N 1
ATOM 1359 C CA . PHE A 1 179 ? -17.213 9.684 28.307 1.00 89.38 179 PHE A CA 1
ATOM 1360 C C . PHE A 1 179 ? -15.935 9.049 28.866 1.00 89.38 179 PHE A C 1
ATOM 1362 O O . PHE A 1 179 ? -15.248 8.263 28.216 1.00 89.38 179 PHE A O 1
ATOM 1369 N N . CYS A 1 180 ? -15.613 9.379 30.120 1.00 88.06 180 CYS A N 1
ATOM 1370 C CA . CYS A 1 180 ? -14.510 8.749 30.841 1.00 88.06 180 CYS A CA 1
ATOM 1371 C C . CYS A 1 180 ? -14.995 7.452 31.512 1.00 88.06 180 CYS A C 1
ATOM 1373 O O . CYS A 1 180 ? -15.858 7.521 32.390 1.00 88.06 180 CYS A O 1
ATOM 1375 N N . PRO A 1 181 ? -14.458 6.267 31.173 1.00 86.75 181 PRO A N 1
ATOM 1376 C CA . PRO A 1 181 ? -14.912 5.012 31.776 1.00 86.75 181 PRO A CA 1
ATOM 1377 C C . PRO A 1 181 ? -14.642 4.944 33.287 1.00 86.75 181 PRO A C 1
ATOM 1379 O O . PRO A 1 181 ? -15.395 4.307 34.014 1.00 86.75 181 PRO A O 1
ATOM 1382 N N . ILE A 1 182 ? -13.618 5.647 33.788 1.00 87.06 182 ILE A N 1
ATOM 1383 C CA . ILE A 1 182 ? -13.248 5.662 35.215 1.00 87.06 182 ILE A CA 1
ATOM 1384 C C . ILE A 1 182 ? -14.349 6.301 36.076 1.00 87.06 182 ILE A C 1
ATOM 1386 O O . ILE A 1 182 ? -14.545 5.914 37.228 1.00 87.06 182 ILE A O 1
ATOM 1390 N N . SER A 1 183 ? -15.087 7.274 35.533 1.00 83.19 183 SER A N 1
ATOM 1391 C CA . SER A 1 183 ? -16.156 7.953 36.272 1.00 83.19 183 SER A CA 1
ATOM 1392 C C . SER A 1 183 ? -17.478 7.177 36.279 1.00 83.19 183 SER A C 1
ATOM 1394 O O . SER A 1 183 ? -18.425 7.600 36.945 1.00 83.19 183 SER A O 1
ATOM 1396 N N . ARG A 1 184 ? -17.560 6.036 35.580 1.00 83.12 184 ARG A N 1
ATOM 1397 C CA . ARG A 1 184 ? -18.795 5.272 35.373 1.00 83.12 184 ARG A CA 1
ATOM 1398 C C . ARG A 1 184 ? -18.730 3.915 36.075 1.00 83.12 184 ARG A C 1
ATOM 1400 O O . ARG A 1 184 ? -17.903 3.068 35.762 1.00 83.12 184 ARG A O 1
ATOM 1407 N N . LYS A 1 185 ? -19.638 3.695 37.031 1.00 83.12 185 LYS A N 1
ATOM 1408 C CA . LYS A 1 185 ? -19.775 2.424 37.783 1.00 83.12 185 LYS A CA 1
ATOM 1409 C C . LYS A 1 185 ? -20.911 1.535 37.268 1.00 83.12 185 LYS A C 1
ATOM 1411 O O . LYS A 1 185 ? -21.044 0.379 37.666 1.00 83.12 185 LYS A O 1
ATOM 1416 N N . ASP A 1 186 ? -21.740 2.091 36.401 1.00 86.31 186 ASP A N 1
ATOM 1417 C CA . ASP A 1 186 ? -22.906 1.480 35.775 1.00 86.31 186 ASP A CA 1
ATOM 1418 C C . ASP A 1 186 ? -22.559 0.717 34.490 1.00 86.31 186 ASP A C 1
ATOM 1420 O O . ASP A 1 186 ? -23.434 0.105 33.893 1.00 86.31 186 ASP A O 1
ATOM 1424 N N . ILE A 1 187 ? -21.293 0.702 34.069 1.00 86.81 187 ILE A N 1
ATOM 1425 C CA . ILE A 1 187 ? -20.863 -0.072 32.902 1.00 86.81 187 ILE A CA 1
ATOM 1426 C C . ILE A 1 187 ? -20.685 -1.536 33.296 1.00 86.81 187 ILE A C 1
ATOM 1428 O O . ILE A 1 187 ? -20.078 -1.861 34.323 1.00 86.81 187 ILE A O 1
ATOM 1432 N N . ARG A 1 188 ? -21.193 -2.428 32.449 1.00 88.31 188 ARG A N 1
ATOM 1433 C CA . ARG A 1 188 ? -20.828 -3.843 32.428 1.00 88.31 188 ARG A CA 1
ATOM 1434 C C . ARG A 1 188 ? -20.032 -4.106 31.168 1.00 88.31 188 ARG A C 1
ATOM 1436 O O . ARG A 1 188 ? -20.543 -3.932 30.067 1.00 88.31 188 ARG A O 1
ATOM 1443 N N . TRP A 1 189 ? -18.767 -4.453 31.356 1.00 87.06 189 TRP A N 1
ATOM 1444 C CA . TRP A 1 189 ? -17.844 -4.753 30.272 1.00 87.06 189 TRP A CA 1
ATOM 1445 C C . TRP A 1 189 ? -18.104 -6.159 29.735 1.00 87.06 189 TRP A C 1
ATOM 1447 O O . TRP A 1 189 ? -18.547 -7.042 30.474 1.00 87.06 189 TRP A O 1
ATOM 1457 N N . VAL A 1 190 ? -17.851 -6.345 28.445 1.00 86.00 190 VAL A N 1
ATOM 1458 C CA . VAL A 1 190 ? -17.809 -7.663 27.810 1.00 86.00 190 VAL A CA 1
ATOM 1459 C C . VAL A 1 190 ? -16.697 -8.488 28.466 1.00 86.00 190 VAL A C 1
ATOM 1461 O O . VAL A 1 190 ? -15.603 -7.973 28.686 1.00 86.00 190 VAL A O 1
ATOM 1464 N N . GLU A 1 191 ? -17.005 -9.738 28.834 1.00 77.12 191 GLU A N 1
ATOM 1465 C CA . GLU A 1 191 ? -16.033 -10.675 29.427 1.00 77.12 191 GLU A CA 1
ATOM 1466 C C . GLU A 1 191 ? -15.025 -11.192 28.382 1.00 77.12 191 GLU A C 1
ATOM 1468 O O . GLU A 1 191 ? -13.889 -11.503 28.735 1.00 77.12 191 GLU A O 1
ATOM 1473 N N . ASP A 1 192 ? -15.426 -11.244 27.107 1.00 76.00 192 ASP A N 1
ATOM 1474 C CA . ASP A 1 192 ? -14.554 -11.559 25.972 1.00 76.00 192 ASP A CA 1
ATOM 1475 C C . ASP A 1 192 ? -13.522 -10.448 25.712 1.00 76.00 192 ASP A C 1
ATOM 1477 O O . ASP A 1 192 ? -13.714 -9.283 26.069 1.00 76.00 192 ASP A O 1
ATOM 1481 N N . ASP A 1 193 ? -12.428 -10.804 25.035 1.00 84.44 193 ASP A N 1
ATOM 1482 C CA . ASP A 1 193 ? -11.307 -9.906 24.747 1.00 84.44 193 ASP A CA 1
ATOM 1483 C C . ASP A 1 193 ? -11.613 -8.930 23.592 1.00 84.44 193 ASP A C 1
ATOM 1485 O O . ASP A 1 193 ? -11.032 -8.975 22.502 1.00 84.44 193 ASP A O 1
ATOM 1489 N N . TRP A 1 194 ? -12.558 -8.021 23.838 1.00 89.38 194 TRP A N 1
ATOM 1490 C CA . TRP A 1 194 ? -12.935 -6.946 22.918 1.00 89.38 194 TRP A CA 1
ATOM 1491 C C . TRP A 1 194 ? -11.739 -6.046 22.562 1.00 89.38 194 TRP A C 1
ATOM 1493 O O . TRP A 1 194 ? -11.725 -5.431 21.496 1.00 89.38 194 TRP A O 1
ATOM 1503 N N . VAL A 1 195 ? -10.705 -5.993 23.412 1.00 90.88 195 VAL A N 1
ATOM 1504 C CA . VAL A 1 195 ? -9.456 -5.270 23.132 1.00 90.88 195 VAL A CA 1
ATOM 1505 C C . VAL A 1 195 ? -8.700 -5.940 21.984 1.00 90.88 195 VAL A C 1
ATOM 1507 O O . VAL A 1 195 ? -8.255 -5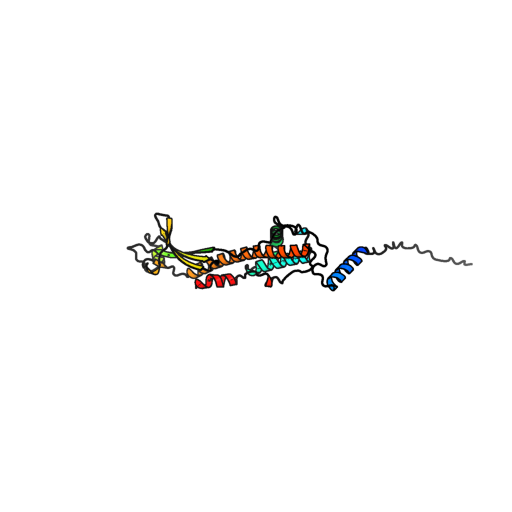.245 21.068 1.00 90.88 195 VAL A O 1
ATOM 1510 N N . GLN A 1 196 ? -8.604 -7.274 21.966 1.00 91.75 196 GLN A N 1
ATOM 1511 C CA . GLN A 1 196 ? -7.992 -7.998 20.843 1.00 91.75 196 GLN A CA 1
ATOM 1512 C C . GLN A 1 196 ? -8.804 -7.873 19.556 1.00 91.75 196 GLN A C 1
ATOM 1514 O O . GLN A 1 196 ? -8.217 -7.721 18.481 1.00 91.75 196 GLN A O 1
ATOM 1519 N N . GLU A 1 197 ? -10.136 -7.873 19.636 1.00 92.69 197 GLU A N 1
ATOM 1520 C CA . GLU A 1 197 ? -10.981 -7.612 18.465 1.00 92.69 197 GLU A CA 1
ATOM 1521 C C . GLU A 1 197 ? -10.731 -6.204 17.903 1.00 92.69 197 GLU A C 1
ATOM 1523 O O . GLU A 1 197 ? -10.490 -6.037 16.700 1.00 92.69 197 GLU A O 1
ATOM 1528 N N . LEU A 1 198 ? -10.695 -5.194 18.778 1.00 93.38 198 LEU A N 1
ATOM 1529 C CA . LEU A 1 198 ? -10.410 -3.808 18.413 1.00 93.38 198 LEU A CA 1
ATOM 1530 C C . LEU A 1 198 ? -9.017 -3.671 17.789 1.00 93.38 198 LEU A C 1
ATOM 1532 O O . LEU A 1 198 ? -8.864 -3.046 16.733 1.00 93.38 198 LEU A O 1
ATOM 1536 N N . ARG A 1 199 ? -8.013 -4.316 18.393 1.00 93.44 199 ARG A N 1
ATOM 1537 C CA . ARG A 1 199 ? -6.638 -4.371 17.887 1.00 93.44 199 ARG A CA 1
ATOM 1538 C C . ARG A 1 199 ? -6.582 -5.005 16.507 1.00 93.44 199 ARG A C 1
ATOM 1540 O O . ARG A 1 199 ? -5.989 -4.425 15.598 1.00 93.44 199 ARG A O 1
ATOM 1547 N N . GLN A 1 200 ? -7.214 -6.158 16.313 1.00 93.56 200 GLN A N 1
ATOM 1548 C CA . GLN A 1 200 ? -7.210 -6.865 15.035 1.00 93.56 200 GLN A CA 1
ATOM 1549 C C . GLN A 1 200 ? -7.959 -6.083 13.941 1.00 93.56 200 GLN A C 1
ATOM 1551 O O . GLN A 1 200 ? -7.509 -6.043 12.788 1.00 93.56 200 GLN A O 1
ATOM 1556 N N . SER A 1 201 ? -9.060 -5.418 14.295 1.00 94.75 201 SER A N 1
ATOM 1557 C CA . SER A 1 201 ? -9.814 -4.535 13.398 1.00 94.75 201 SER A CA 1
ATOM 1558 C C . SER A 1 201 ? -8.970 -3.337 12.953 1.00 94.75 201 SER A C 1
ATOM 1560 O O . SER A 1 201 ? -8.817 -3.091 11.749 1.00 94.75 201 SER A O 1
ATOM 1562 N N . LEU A 1 202 ? -8.327 -2.644 13.899 1.00 95.25 202 LEU A N 1
ATOM 1563 C CA . LEU A 1 202 ? -7.446 -1.513 13.607 1.00 95.25 202 LEU A CA 1
ATOM 1564 C C . LEU A 1 202 ? -6.239 -1.945 12.768 1.00 95.25 202 LEU A C 1
ATOM 1566 O O . LEU A 1 202 ? -5.959 -1.336 11.734 1.00 95.25 202 LEU A O 1
ATOM 1570 N N . ARG A 1 203 ? -5.580 -3.046 13.150 1.00 95.12 203 ARG A N 1
ATOM 1571 C CA . ARG A 1 203 ? -4.461 -3.649 12.409 1.00 95.12 203 ARG A CA 1
ATOM 1572 C C . ARG A 1 203 ? -4.819 -3.882 10.948 1.00 95.12 203 ARG A C 1
ATOM 1574 O O . ARG A 1 203 ? -4.071 -3.504 10.050 1.00 95.12 203 ARG A O 1
ATOM 1581 N N . THR A 1 204 ? -5.979 -4.485 10.701 1.00 95.31 204 THR A N 1
ATOM 1582 C CA . THR A 1 204 ? -6.454 -4.792 9.347 1.00 95.31 204 THR A CA 1
ATOM 1583 C C . THR A 1 204 ? -6.634 -3.517 8.520 1.00 95.31 204 THR A C 1
ATOM 1585 O O . THR A 1 204 ? -6.233 -3.470 7.354 1.00 95.31 204 THR A O 1
ATOM 1588 N N . LYS A 1 205 ? -7.165 -2.450 9.130 1.00 95.81 205 LYS A N 1
ATOM 1589 C CA . LYS A 1 205 ? -7.320 -1.139 8.482 1.00 95.81 205 LYS A CA 1
ATOM 1590 C C . LYS A 1 205 ? -5.972 -0.479 8.180 1.00 95.81 205 LYS A C 1
ATOM 1592 O O . LYS A 1 205 ? -5.803 0.048 7.080 1.00 95.81 205 LYS A O 1
ATOM 1597 N N . VAL A 1 206 ? -5.002 -0.554 9.095 1.00 95.44 206 VAL A N 1
ATOM 1598 C CA . VAL A 1 206 ? -3.629 -0.065 8.865 1.00 95.44 206 VAL A CA 1
ATOM 1599 C C . VAL A 1 206 ? -2.969 -0.824 7.709 1.00 95.44 206 VAL A C 1
ATOM 1601 O O . VAL A 1 206 ? -2.477 -0.195 6.773 1.00 95.44 206 VAL A O 1
ATOM 1604 N N . ILE A 1 207 ? -3.032 -2.162 7.701 1.00 96.00 207 ILE A N 1
ATOM 1605 C CA . ILE A 1 207 ? -2.486 -2.996 6.613 1.00 96.00 207 ILE A CA 1
ATOM 1606 C C . ILE A 1 207 ? -3.104 -2.608 5.264 1.00 96.00 207 ILE A C 1
ATO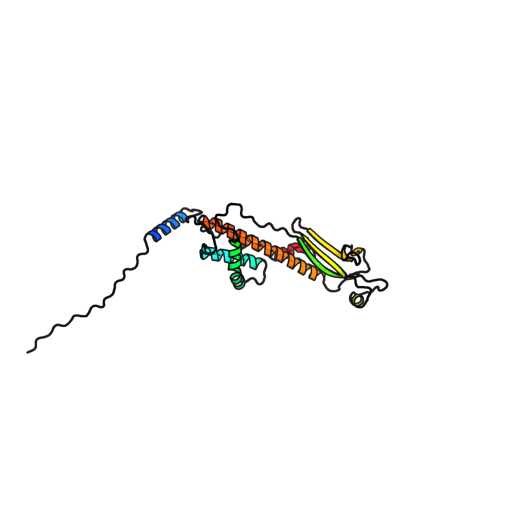M 1608 O O . ILE A 1 207 ? -2.391 -2.504 4.269 1.00 96.00 207 ILE A O 1
ATOM 1612 N N . ALA A 1 208 ? -4.411 -2.334 5.213 1.00 95.44 208 ALA A N 1
ATOM 1613 C CA . ALA A 1 208 ? -5.067 -1.896 3.983 1.00 95.44 208 ALA A CA 1
ATOM 1614 C C . ALA A 1 208 ? -4.526 -0.546 3.469 1.00 95.44 208 ALA A C 1
ATOM 1616 O O . ALA A 1 208 ? -4.350 -0.370 2.258 1.00 95.44 208 ALA A O 1
ATOM 1617 N N . LYS A 1 209 ? -4.224 0.404 4.368 1.00 95.75 209 LYS A N 1
ATOM 1618 C CA . LYS A 1 209 ? -3.593 1.687 4.005 1.00 95.75 209 LYS A CA 1
ATOM 1619 C C . LYS A 1 209 ? -2.162 1.491 3.510 1.00 95.75 209 LYS A C 1
ATOM 1621 O O . LYS A 1 209 ? -1.815 2.049 2.468 1.00 95.75 209 LYS A O 1
ATOM 1626 N N . ILE A 1 210 ? -1.382 0.645 4.183 1.00 95.44 210 ILE A N 1
ATOM 1627 C CA . ILE A 1 210 ? -0.029 0.262 3.757 1.00 95.44 210 ILE A CA 1
ATOM 1628 C C . ILE A 1 210 ? -0.063 -0.371 2.360 1.00 95.44 210 ILE A C 1
ATOM 1630 O O . ILE A 1 210 ? 0.667 0.049 1.466 1.00 95.44 210 ILE A O 1
ATOM 1634 N N . HIS A 1 211 ? -0.966 -1.325 2.129 1.00 95.38 211 HIS A N 1
ATOM 1635 C CA . HIS A 1 211 ? -1.119 -1.986 0.834 1.00 95.38 211 HIS A CA 1
ATOM 1636 C C . HIS A 1 211 ? -1.466 -0.992 -0.286 1.00 95.38 211 HIS A C 1
ATOM 1638 O O . HIS A 1 211 ? -0.909 -1.063 -1.384 1.00 95.38 211 HIS A O 1
ATOM 1644 N N . LYS A 1 212 ? -2.353 -0.024 -0.013 1.00 95.00 212 LYS A N 1
ATOM 1645 C CA . LYS A 1 212 ? -2.680 1.050 -0.963 1.00 95.00 212 LYS A CA 1
ATOM 1646 C C . LYS A 1 212 ? -1.457 1.918 -1.280 1.00 95.00 212 LYS A C 1
ATOM 1648 O O . LYS A 1 212 ? -1.221 2.220 -2.448 1.00 95.00 212 LYS A O 1
ATOM 1653 N N . HIS A 1 213 ? -0.679 2.292 -0.268 1.00 95.25 213 HIS A N 1
ATOM 1654 C CA . HIS A 1 213 ? 0.559 3.045 -0.463 1.00 95.25 213 HIS A CA 1
ATOM 1655 C C . HIS A 1 213 ? 1.575 2.257 -1.303 1.00 95.25 213 HIS A C 1
ATOM 1657 O O . HIS A 1 213 ? 2.080 2.780 -2.295 1.00 95.25 213 HIS A O 1
ATOM 1663 N N . ASN A 1 214 ? 1.806 0.981 -0.977 1.00 96.06 214 ASN A N 1
ATOM 1664 C CA . ASN A 1 214 ? 2.713 0.110 -1.725 1.00 96.06 214 ASN A CA 1
ATOM 1665 C C . ASN A 1 214 ? 2.308 -0.009 -3.201 1.00 96.06 214 ASN A C 1
ATOM 1667 O O . ASN A 1 214 ? 3.177 0.038 -4.066 1.00 96.06 214 ASN A O 1
ATOM 1671 N N . LYS A 1 215 ? 1.006 -0.075 -3.517 1.00 95.56 215 LYS A N 1
ATOM 1672 C CA . LYS A 1 215 ? 0.520 -0.062 -4.910 1.00 95.56 215 LYS A CA 1
ATOM 1673 C C . LYS A 1 215 ? 0.927 1.205 -5.659 1.00 95.56 215 LYS A C 1
ATOM 1675 O O . LYS A 1 215 ? 1.416 1.126 -6.784 1.00 95.56 215 LYS A O 1
ATOM 1680 N N . HIS A 1 216 ? 0.756 2.374 -5.043 1.00 95.31 216 HIS A N 1
ATOM 1681 C CA . HIS A 1 216 ? 1.192 3.631 -5.655 1.00 95.31 216 HIS A CA 1
ATOM 1682 C C . HIS A 1 216 ? 2.718 3.699 -5.791 1.00 95.31 216 HIS A C 1
ATOM 1684 O O . HIS A 1 216 ? 3.225 4.163 -6.812 1.00 95.31 216 HIS A O 1
ATOM 1690 N N . LEU A 1 217 ? 3.453 3.209 -4.789 1.00 96.00 217 LEU A N 1
ATOM 1691 C CA . LEU A 1 217 ? 4.910 3.142 -4.827 1.00 96.00 217 LEU A CA 1
ATOM 1692 C C . LEU A 1 217 ? 5.402 2.207 -5.940 1.00 96.00 217 LEU A C 1
ATOM 1694 O O . LEU A 1 217 ? 6.321 2.573 -6.663 1.00 96.00 217 LEU A O 1
ATOM 1698 N N . ALA A 1 218 ? 4.762 1.054 -6.141 1.00 96.56 218 ALA A N 1
ATOM 1699 C CA . ALA A 1 218 ? 5.075 0.116 -7.219 1.00 96.56 218 ALA A CA 1
ATOM 1700 C C . ALA A 1 218 ? 4.917 0.767 -8.600 1.00 96.56 218 ALA A C 1
ATOM 1702 O O . ALA A 1 218 ? 5.809 0.659 -9.442 1.00 96.56 218 ALA A O 1
ATOM 1703 N N . ILE A 1 219 ? 3.816 1.499 -8.809 1.00 96.31 219 ILE A N 1
ATOM 1704 C CA . ILE A 1 219 ? 3.586 2.266 -10.041 1.00 96.31 219 ILE A CA 1
ATOM 1705 C C . ILE A 1 219 ? 4.688 3.313 -10.226 1.00 96.31 219 ILE A C 1
ATOM 1707 O O . ILE A 1 219 ? 5.249 3.437 -11.313 1.00 96.31 219 ILE A O 1
ATOM 1711 N N . TRP A 1 220 ? 5.027 4.052 -9.169 1.00 95.44 220 TRP A N 1
ATOM 1712 C CA . TRP A 1 220 ? 6.084 5.060 -9.215 1.00 95.44 220 TRP A CA 1
ATOM 1713 C C . TRP A 1 220 ? 7.455 4.454 -9.554 1.00 95.44 220 TRP A C 1
ATOM 1715 O O . TRP A 1 220 ? 8.150 4.981 -10.423 1.00 95.44 220 TRP A O 1
ATOM 1725 N N . GLN A 1 221 ? 7.818 3.323 -8.937 1.00 96.06 221 GLN A N 1
ATOM 1726 C CA . GLN A 1 221 ? 9.067 2.606 -9.215 1.00 96.06 221 GLN A CA 1
ATOM 1727 C C . GLN A 1 221 ? 9.121 2.115 -10.667 1.00 96.06 221 GLN A C 1
ATOM 1729 O O . GLN A 1 221 ? 10.122 2.327 -11.350 1.00 96.06 221 GLN A O 1
ATOM 1734 N N . ALA A 1 222 ? 8.032 1.528 -11.176 1.00 96.44 222 ALA A N 1
ATOM 1735 C CA . ALA A 1 222 ? 7.952 1.099 -12.571 1.00 96.44 222 ALA A CA 1
ATOM 1736 C C . ALA A 1 222 ? 8.094 2.284 -13.539 1.00 96.44 222 ALA A C 1
ATOM 1738 O O . ALA A 1 222 ? 8.902 2.228 -14.463 1.00 96.44 222 ALA A O 1
ATOM 1739 N N . ARG A 1 223 ? 7.385 3.395 -13.295 1.00 95.88 223 ARG A N 1
ATOM 1740 C CA . ARG A 1 223 ? 7.497 4.616 -14.114 1.00 95.88 223 ARG A CA 1
ATOM 1741 C C . ARG A 1 223 ? 8.914 5.185 -14.110 1.00 95.88 223 ARG A C 1
ATOM 1743 O O . ARG A 1 223 ? 9.405 5.577 -15.165 1.00 95.88 223 ARG A O 1
ATOM 1750 N N . LYS A 1 224 ? 9.583 5.196 -12.953 1.00 94.75 224 LYS A N 1
ATOM 1751 C CA . LYS A 1 224 ? 10.981 5.631 -12.827 1.00 94.75 224 LYS A CA 1
ATOM 1752 C C . LYS A 1 224 ? 11.901 4.796 -13.722 1.00 94.75 224 LYS A C 1
ATOM 1754 O O . LYS A 1 224 ? 12.701 5.367 -14.452 1.00 94.75 224 LYS A O 1
ATOM 1759 N N . LEU A 1 225 ? 11.754 3.470 -13.715 1.00 95.88 225 LEU A N 1
ATOM 1760 C CA . LEU A 1 225 ? 12.537 2.585 -14.584 1.00 95.88 225 LEU A CA 1
ATOM 1761 C C . LEU A 1 225 ? 12.225 2.797 -16.067 1.00 95.88 225 LEU A C 1
ATOM 1763 O O . LEU A 1 225 ? 13.145 2.906 -16.868 1.00 95.88 225 LEU A O 1
ATOM 1767 N N . ILE A 1 226 ? 10.947 2.928 -16.426 1.00 95.69 226 ILE A N 1
ATOM 1768 C CA . ILE A 1 226 ? 10.516 3.166 -17.811 1.00 95.69 226 ILE A CA 1
ATOM 1769 C C . ILE A 1 226 ? 11.118 4.458 -18.375 1.00 95.69 226 ILE A C 1
ATOM 1771 O O . ILE A 1 226 ? 11.496 4.496 -19.545 1.00 95.69 226 ILE A O 1
ATOM 1775 N N . VAL A 1 227 ? 11.248 5.509 -17.560 1.00 94.88 227 VAL A N 1
ATOM 1776 C CA . VAL A 1 227 ? 11.932 6.746 -17.971 1.00 94.88 227 VAL A CA 1
ATOM 1777 C C . VAL A 1 227 ? 13.399 6.483 -18.317 1.00 94.88 227 VAL A C 1
ATOM 1779 O O . VAL A 1 227 ? 13.871 6.976 -19.339 1.00 94.88 227 VAL A O 1
ATOM 1782 N N . GLU A 1 228 ? 14.114 5.694 -17.515 1.00 94.56 228 GLU A N 1
ATOM 1783 C CA . GLU A 1 228 ? 15.524 5.373 -17.771 1.00 94.56 228 GLU A CA 1
ATOM 1784 C C . GLU A 1 228 ? 15.701 4.432 -18.968 1.00 94.56 228 GLU A C 1
ATOM 1786 O O . GLU A 1 228 ? 16.578 4.643 -19.808 1.00 94.56 228 GLU A O 1
ATOM 1791 N N . TRP A 1 229 ? 14.821 3.444 -19.119 1.00 95.88 229 TRP A N 1
ATOM 1792 C CA . TRP A 1 229 ? 14.798 2.570 -20.292 1.00 95.88 229 TRP A CA 1
ATOM 1793 C C . TRP A 1 229 ? 14.529 3.343 -21.578 1.00 95.88 229 TRP A C 1
ATOM 1795 O O . TRP A 1 229 ? 15.190 3.103 -22.585 1.00 95.88 229 TRP A O 1
ATOM 1805 N N . ALA A 1 230 ? 13.626 4.324 -21.540 1.00 94.44 230 ALA A N 1
ATOM 1806 C CA . ALA A 1 230 ? 13.332 5.158 -22.699 1.00 94.44 230 ALA A CA 1
ATOM 1807 C C . ALA A 1 230 ? 14.507 6.057 -23.121 1.00 94.44 230 ALA A C 1
ATOM 1809 O O . ALA A 1 230 ? 14.574 6.481 -24.275 1.00 94.44 230 ALA A O 1
ATOM 1810 N N . LYS A 1 231 ? 15.442 6.344 -22.207 1.00 93.56 231 LYS A N 1
ATOM 1811 C CA . LYS A 1 231 ? 16.706 7.033 -22.511 1.00 93.56 231 LYS A CA 1
ATOM 1812 C C . LYS A 1 231 ? 17.787 6.092 -23.049 1.00 93.56 231 LYS A C 1
ATOM 1814 O O . LYS A 1 231 ? 18.834 6.578 -23.450 1.00 93.56 231 LYS A O 1
ATOM 1819 N N . GLY A 1 232 ? 17.545 4.780 -23.049 1.00 92.75 232 GLY A N 1
ATOM 1820 C CA . GLY A 1 232 ? 18.487 3.768 -23.519 1.00 92.75 232 GLY A CA 1
ATOM 1821 C C . GLY A 1 232 ? 19.268 3.050 -22.415 1.00 92.75 232 GLY A C 1
ATOM 1822 O O . GLY A 1 232 ? 20.291 2.430 -22.703 1.00 92.75 232 GLY A O 1
ATOM 1823 N N . SER A 1 233 ? 18.826 3.123 -21.153 1.00 93.38 233 SER A N 1
ATOM 1824 C CA . SER A 1 233 ? 19.485 2.410 -20.054 1.00 93.38 233 SER A CA 1
ATOM 1825 C C . SER A 1 233 ? 19.223 0.902 -20.115 1.00 93.38 233 SER A C 1
ATOM 1827 O O . SER A 1 233 ? 18.099 0.463 -20.365 1.00 93.38 233 SER A O 1
ATOM 1829 N N . LEU A 1 234 ? 20.250 0.106 -19.803 1.00 92.31 234 LEU A N 1
ATOM 1830 C CA . LEU A 1 234 ? 20.143 -1.346 -19.595 1.00 92.31 234 LEU A CA 1
ATOM 1831 C C . LEU A 1 23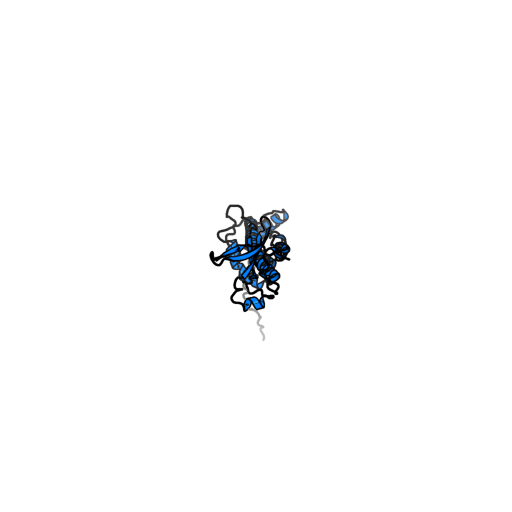4 ? 19.849 -1.724 -18.133 1.00 92.31 234 LEU A C 1
ATOM 1833 O O . LEU A 1 234 ? 19.633 -2.897 -17.828 1.00 92.31 234 LEU A O 1
ATOM 1837 N N . SER A 1 235 ? 19.869 -0.754 -17.215 1.00 92.75 235 SER A N 1
ATOM 1838 C CA . SER A 1 235 ? 19.701 -1.003 -15.785 1.00 92.75 235 SER A CA 1
ATOM 1839 C C . SER A 1 235 ? 18.276 -1.443 -15.456 1.00 92.75 235 SER A C 1
ATOM 1841 O O . SER A 1 235 ? 17.307 -0.802 -15.855 1.00 92.75 235 SER A O 1
ATOM 1843 N N . LEU A 1 236 ? 18.131 -2.497 -14.650 1.00 93.62 236 LEU A N 1
ATOM 1844 C CA . LEU A 1 236 ? 16.843 -2.892 -14.059 1.00 93.62 236 LEU A CA 1
ATOM 1845 C C . LEU A 1 236 ? 16.583 -2.200 -12.712 1.00 93.62 236 LEU A C 1
ATOM 1847 O O . LEU A 1 236 ? 15.649 -2.566 -11.996 1.00 93.62 236 LEU A O 1
ATOM 1851 N N . GLY A 1 237 ? 17.413 -1.212 -12.372 1.00 92.31 237 GLY A N 1
ATOM 1852 C CA . GLY A 1 237 ? 17.409 -0.516 -11.096 1.00 92.31 237 GLY A CA 1
ATOM 1853 C C . GLY A 1 237 ? 17.755 -1.418 -9.920 1.00 92.31 237 GLY A C 1
ATOM 1854 O O . GLY A 1 237 ? 18.427 -2.439 -10.053 1.00 92.31 237 GLY A O 1
ATOM 1855 N N . GLU A 1 238 ? 17.299 -1.003 -8.746 1.00 92.94 238 GLU A N 1
ATOM 1856 C CA . GLU A 1 238 ? 17.577 -1.693 -7.493 1.00 92.94 238 GLU A CA 1
ATOM 1857 C C . GLU A 1 238 ? 16.806 -3.014 -7.381 1.00 92.94 238 GLU A C 1
ATOM 1859 O O . GLU A 1 238 ? 15.803 -3.261 -8.064 1.00 92.94 238 GLU A O 1
ATOM 1864 N N . ASP A 1 239 ? 17.282 -3.876 -6.487 1.00 93.81 239 ASP A N 1
ATOM 1865 C CA . ASP A 1 239 ? 16.551 -5.073 -6.088 1.00 93.81 239 ASP A CA 1
ATOM 1866 C C . ASP A 1 239 ? 15.184 -4.695 -5.494 1.00 93.81 239 ASP A C 1
ATOM 1868 O O . ASP A 1 239 ? 15.051 -3.671 -4.820 1.00 93.81 239 ASP A O 1
ATOM 1872 N N . VAL A 1 240 ? 14.162 -5.521 -5.729 1.00 92.81 240 VAL A N 1
ATOM 1873 C CA . VAL A 1 240 ? 12.795 -5.247 -5.254 1.00 92.81 240 VAL A CA 1
ATOM 1874 C C . VAL A 1 240 ? 12.702 -5.141 -3.728 1.00 92.81 240 VAL A C 1
ATOM 1876 O O . VAL A 1 240 ? 11.876 -4.378 -3.230 1.00 92.81 240 VAL A O 1
ATOM 1879 N N . SER A 1 241 ? 13.597 -5.808 -2.991 1.00 90.38 241 SER A N 1
ATOM 1880 C CA . SER A 1 241 ? 13.724 -5.685 -1.529 1.00 90.38 241 SER A CA 1
ATOM 1881 C C . SER A 1 241 ? 14.149 -4.286 -1.066 1.00 90.38 241 SER A C 1
ATOM 1883 O O . SER A 1 241 ? 13.878 -3.896 0.066 1.00 90.38 241 SER A O 1
ATOM 1885 N N . LYS A 1 242 ? 14.783 -3.497 -1.940 1.00 92.62 242 LYS A N 1
ATOM 1886 C CA . LYS A 1 242 ? 15.277 -2.144 -1.636 1.00 92.62 242 LYS A CA 1
ATOM 1887 C C . LYS A 1 242 ? 14.344 -1.038 -2.122 1.00 92.62 242 LYS A C 1
ATOM 1889 O O . LYS A 1 242 ? 14.611 0.136 -1.894 1.00 92.62 242 LYS A O 1
ATOM 1894 N N . MET A 1 243 ? 13.215 -1.388 -2.740 1.00 93.19 243 MET A N 1
ATOM 1895 C CA . MET A 1 243 ? 12.286 -0.412 -3.319 1.00 93.19 243 MET A CA 1
ATOM 1896 C C . MET A 1 243 ? 11.407 0.319 -2.294 1.00 93.19 243 MET A C 1
ATOM 1898 O O . MET A 1 243 ? 10.628 1.193 -2.686 1.00 93.19 243 MET A O 1
ATOM 1902 N N . GLY A 1 244 ? 11.550 0.004 -1.002 1.00 92.75 244 GLY A N 1
ATOM 1903 C CA . GLY A 1 244 ? 10.896 0.717 0.096 1.00 92.75 244 GLY A CA 1
ATOM 1904 C C . GLY A 1 244 ? 9.436 0.331 0.322 1.00 92.75 244 GLY A C 1
ATOM 1905 O O . GLY A 1 244 ? 8.679 1.146 0.843 1.00 92.75 244 GLY A O 1
ATOM 1906 N N . PHE A 1 245 ? 9.028 -0.874 -0.091 1.00 95.56 245 PHE A N 1
ATOM 1907 C CA . PHE A 1 245 ? 7.716 -1.405 0.264 1.00 95.56 245 PHE A CA 1
ATOM 1908 C C . PHE A 1 245 ? 7.625 -1.606 1.773 1.00 95.56 245 PHE A C 1
ATOM 1910 O O . PHE A 1 245 ? 8.522 -2.174 2.389 1.00 95.56 245 PHE A O 1
ATOM 1917 N N . LEU A 1 246 ? 6.530 -1.135 2.355 1.00 95.00 246 LEU A N 1
ATOM 1918 C CA . LEU A 1 246 ? 6.263 -1.291 3.775 1.00 95.00 246 LEU A CA 1
ATOM 1919 C C . LEU A 1 246 ? 5.669 -2.670 4.036 1.00 95.00 246 LEU A C 1
ATOM 1921 O O . LEU A 1 246 ? 4.678 -3.055 3.407 1.00 95.00 246 LEU A O 1
ATOM 1925 N N . GLU A 1 247 ? 6.275 -3.392 4.968 1.00 94.56 247 GLU A N 1
ATOM 1926 C CA . GLU A 1 247 ? 5.861 -4.743 5.326 1.00 94.56 247 GLU A CA 1
ATOM 1927 C C . GLU A 1 247 ? 4.676 -4.725 6.297 1.00 94.56 247 GLU A C 1
ATOM 1929 O O . GLU A 1 247 ? 4.397 -3.720 6.967 1.00 94.56 247 GLU A O 1
ATOM 1934 N N . ARG A 1 248 ? 3.975 -5.854 6.386 1.00 93.19 248 ARG A N 1
ATOM 1935 C CA . ARG A 1 248 ? 2.814 -6.058 7.258 1.00 93.19 248 ARG A CA 1
ATOM 1936 C C . ARG A 1 248 ? 3.142 -5.776 8.725 1.00 93.19 248 ARG A C 1
ATOM 1938 O O . ARG A 1 248 ? 2.313 -5.213 9.436 1.00 93.19 248 ARG A O 1
ATOM 1945 N N . GLU A 1 249 ? 4.348 -6.121 9.143 1.00 92.44 249 GLU A N 1
ATOM 1946 C CA . GLU A 1 249 ? 4.912 -5.962 10.482 1.00 92.44 249 GLU A CA 1
ATOM 1947 C C . GLU A 1 249 ? 4.965 -4.484 10.899 1.00 92.44 249 GLU A C 1
ATOM 1949 O O . GLU A 1 249 ? 4.837 -4.154 12.077 1.00 92.44 249 GLU A O 1
ATOM 1954 N N . THR A 1 250 ? 5.038 -3.560 9.935 1.00 91.31 250 THR A N 1
ATOM 1955 C CA . THR A 1 250 ? 4.944 -2.113 10.197 1.00 91.31 250 THR A CA 1
ATOM 1956 C C . THR A 1 250 ? 3.605 -1.746 10.849 1.00 91.31 250 THR A C 1
ATOM 1958 O O . THR A 1 250 ? 3.542 -0.832 11.673 1.00 91.31 250 THR A O 1
ATOM 1961 N N . ALA A 1 251 ? 2.525 -2.472 10.528 1.00 91.12 251 ALA A N 1
ATOM 1962 C CA . ALA A 1 251 ? 1.227 -2.269 11.166 1.00 91.12 251 ALA A CA 1
ATOM 1963 C C . ALA A 1 251 ? 1.235 -2.673 12.646 1.00 91.12 251 ALA A C 1
ATOM 1965 O O . ALA A 1 251 ? 0.510 -2.071 13.432 1.00 91.12 251 ALA A O 1
ATOM 1966 N N . ASP A 1 252 ? 2.058 -3.652 13.031 1.00 88.88 252 ASP A N 1
ATOM 1967 C CA . ASP A 1 252 ? 2.171 -4.103 14.422 1.00 88.88 252 ASP A CA 1
ATOM 1968 C C . ASP A 1 252 ? 2.866 -3.054 15.291 1.00 88.88 252 ASP A C 1
ATOM 1970 O O . ASP A 1 252 ? 2.442 -2.800 16.418 1.00 88.88 252 ASP A O 1
ATOM 1974 N N . VAL A 1 253 ? 3.870 -2.372 14.733 1.00 87.25 253 VAL A N 1
ATOM 1975 C CA . VAL A 1 253 ? 4.527 -1.230 15.384 1.00 87.25 253 VAL A CA 1
ATOM 1976 C C . VAL A 1 253 ? 3.548 -0.067 15.569 1.00 87.25 253 VAL A C 1
ATOM 1978 O O . VAL A 1 253 ? 3.507 0.541 16.637 1.00 87.25 253 VAL A O 1
ATOM 1981 N N . ALA A 1 254 ? 2.722 0.221 14.557 1.00 85.56 254 ALA A N 1
ATOM 1982 C CA . ALA A 1 254 ? 1.753 1.319 14.592 1.00 85.56 254 ALA A CA 1
ATOM 1983 C C . ALA A 1 254 ? 0.701 1.177 15.707 1.00 85.56 254 ALA A C 1
ATOM 1985 O O . ALA A 1 254 ? 0.258 2.178 16.267 1.00 85.56 254 ALA A O 1
ATOM 1986 N N . ILE A 1 255 ? 0.312 -0.055 16.042 1.00 88.12 255 ILE A N 1
ATOM 1987 C CA . ILE A 1 255 ? -0.756 -0.336 17.016 1.00 88.12 255 ILE A CA 1
ATOM 1988 C C . ILE A 1 255 ? -0.236 -0.820 18.373 1.00 88.12 255 ILE A C 1
ATOM 1990 O O . ILE A 1 255 ? -1.038 -1.222 19.214 1.00 88.12 255 ILE A O 1
ATOM 1994 N N . VAL A 1 256 ? 1.081 -0.778 18.615 1.00 85.06 256 VAL A N 1
ATOM 1995 C CA . VAL A 1 256 ? 1.691 -1.307 19.850 1.00 85.06 256 VAL A CA 1
ATOM 1996 C C . VAL A 1 256 ? 1.112 -0.671 21.122 1.00 85.06 256 VAL A C 1
ATOM 1998 O O . VAL A 1 256 ? 1.068 -1.306 22.169 1.00 85.06 256 VAL A O 1
ATOM 2001 N N . GLY A 1 257 ? 0.616 0.568 21.027 1.00 77.38 257 GLY A N 1
ATOM 2002 C CA . GLY A 1 257 ? 0.003 1.294 22.141 1.00 77.38 257 GLY A CA 1
ATOM 2003 C C . GLY A 1 257 ? -1.359 0.760 22.605 1.00 77.38 257 GLY A C 1
ATOM 2004 O O . GLY A 1 257 ? -1.823 1.186 23.658 1.00 77.38 257 GLY A O 1
ATOM 2005 N N . LEU A 1 258 ? -1.995 -0.151 21.860 1.00 80.00 258 LEU A N 1
ATOM 2006 C CA . LEU A 1 258 ? -3.304 -0.724 22.208 1.00 80.00 258 LEU A CA 1
ATOM 2007 C C . LEU A 1 258 ? -3.210 -2.003 23.073 1.00 80.00 258 LEU A C 1
ATOM 2009 O O . LEU A 1 258 ? -4.245 -2.513 23.490 1.00 80.00 258 LEU A O 1
ATOM 2013 N N . GLY A 1 259 ? -1.998 -2.482 23.395 1.00 64.69 259 GLY A N 1
ATOM 2014 C CA . GLY A 1 259 ? -1.776 -3.682 24.224 1.00 64.69 259 GLY A CA 1
ATOM 2015 C C . GLY A 1 259 ? -1.510 -4.915 23.390 1.00 64.69 259 GLY A C 1
ATOM 2016 O O . GLY A 1 259 ? -2.463 -5.439 22.769 1.00 64.69 259 GLY A O 1
#

Secondary structure (DSSP, 8-state):
---PPPP--PPP-----PPP-PPPHHHHHHHHHHHHHHHTT-S--SPP----SGGG--HHHHHHHHHHHHHHHHTT-TT--HHHHHHHHHHHHHHHHTT--TT--S--PPPP---EEEEEEEEEEE--TT---SSHHHHHH-TT---EEEEEEEEEETTEEEEEEEEEE-TTT-SEEEE-GGG-SSEEE-SS-HHHHHHHHHHHHHHHHHHHHHHHHHHHHHHHHHHHHHTT-----S-GGGS-PPPTTHHHHHTGGG-

Solvent-accessible surface area (backbone atoms only — not comparable to full-atom values): 15312 Å² total; per-residue (Å²): 135,91,81,86,81,85,86,87,82,81,83,79,80,81,75,79,80,74,73,80,81,73,76,61,68,66,63,57,54,55,50,51,52,36,50,52,27,50,74,72,62,46,80,46,47,42,78,65,45,87,37,66,50,73,85,68,51,52,74,70,55,48,50,49,50,50,49,39,51,38,48,42,38,51,31,56,38,93,82,53,45,71,70,60,38,65,76,43,44,63,66,49,49,50,60,47,36,58,100,37,41,51,77,60,85,74,83,82,79,70,72,77,90,77,58,75,48,74,20,71,38,75,42,29,27,39,44,30,85,90,52,78,65,93,49,45,73,57,34,74,76,38,91,58,23,76,48,51,27,35,36,37,44,36,43,32,66,77,73,75,43,80,49,79,48,35,29,32,68,39,87,86,79,69,40,78,44,78,54,65,69,88,82,49,84,46,62,31,56,53,90,62,69,47,62,58,52,34,49,53,49,35,38,52,50,44,39,52,52,46,45,55,46,24,54,48,43,40,39,41,53,47,47,56,50,45,40,43,42,24,52,12,29,84,72,83,74,74,59,64,90,71,70,71,65,62,45,50,67,57,31,56,66,74,51,55,89,74,115

Nearest PDB structures (foldseek):
  5aiw-assembly1_A  TM=2.778E-01  e=3.316E-01  Enterococcus faecalis EnGen0234
  1xs0-assembly1_A-2  TM=1.990E-01  e=5.603E-01  Escherichia coli K-12